Protein AF-A0A2M6ZC74-F1 (afdb_monomer_lite)

Radius of gyration: 22.65 Å; chains: 1; bounding box: 53×50×69 Å

Foldseek 3Di:
DDPLVVDPDRPVPDDQPCNLDDFFADPPVVNLLSLLLPDDCDDPLVVQLLCQLCQCLVCVVPPDGDDDDQDDDPSPCSVSSVNLSQQLLQQDADPVRHTSVNNHPDDPSNVVSSVSSQVVQVVDVHTFGFDHDPDDDDDDPVLQVQLRVCVSVVHHSGPVLRVVLVVCVVVVNNVQLCVQLVVVVDDSVVQSVVCPPRPSSVVSVQVSDVVRDDPVD

Secondary structure (DSSP, 8-state):
--GGGGSSS-TTT---TTTT---SS---HHHHHHHHHT-B--HHHHHHHHHHHHHHHHTTTSSS---------TTS-HHHHHHHHHHHHTTPBPTTS-BHHHHSB--HHHHHHHHHHHHHHHHTT------------SS-HHHHHHHHHHHHTT--SSHHHHHHHHHHHHTT-HHHHHHHHHTTT--HHHHHTTTTT-HHHHHHHHHT-TTS--TT-

Sequence (217 aa):
MKTKEIFLRDPLSWKIVNEGVSSNNTEDLATLRYELESFVCEGEYLNGMRRILQGYRDNFNSSEQKAAWISGFYGSGKSHLAKVLRYLWINFTFPDGTTARSLAHLPVEITDLLTEISTLGKRHEGLHMAGGTLKAGTGSVRLRIMSLFFKSVGLPEGYPYAKFLIHLKRDGKFNAFKKAIEAQGKDFAKELGRLYGSGAVAKAYVQCHDHLKDPSQ

pLDDT: mean 91.62, std 7.89, range [47.34, 98.5]

Structure (mmCIF, N/CA/C/O backbone):
data_AF-A0A2M6ZC74-F1
#
_entry.id   AF-A0A2M6ZC74-F1
#
loop_
_atom_site.group_PDB
_atom_site.id
_atom_site.type_symbol
_atom_site.label_atom_id
_atom_site.label_alt_id
_atom_site.label_comp_id
_atom_site.label_asym_id
_atom_site.label_entity_id
_atom_site.label_seq_id
_atom_site.pdbx_PDB_ins_code
_atom_site.Cartn_x
_atom_site.Cartn_y
_atom_site.Cartn_z
_atom_site.occupancy
_atom_site.B_iso_or_equiv
_atom_site.auth_seq_id
_atom_site.auth_comp_id
_atom_site.auth_asym_id
_atom_site.auth_atom_id
_atom_site.pdbx_PDB_model_num
ATOM 1 N N . MET A 1 1 ? 18.505 25.347 -31.917 1.00 76.50 1 MET A N 1
ATOM 2 C CA . MET A 1 1 ? 18.077 24.332 -30.940 1.00 76.50 1 ME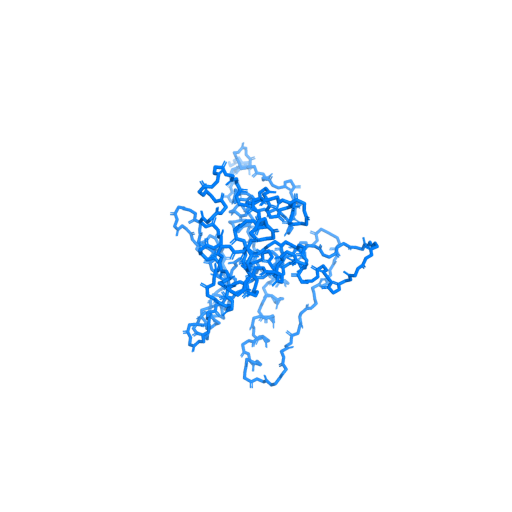T A CA 1
ATOM 3 C C . MET A 1 1 ? 18.477 24.813 -29.556 1.00 76.50 1 MET A C 1
ATOM 5 O O . MET A 1 1 ? 19.662 25.013 -29.315 1.00 76.50 1 MET A O 1
ATOM 9 N N . LYS A 1 2 ? 17.510 25.130 -28.694 1.00 86.38 2 LYS A N 1
ATOM 10 C CA . LYS A 1 2 ? 17.775 25.529 -27.301 1.00 86.38 2 LYS A CA 1
ATOM 11 C C . LYS A 1 2 ? 18.016 24.268 -26.471 1.00 86.38 2 LYS A C 1
ATOM 13 O O . LYS A 1 2 ? 17.318 23.284 -26.665 1.00 86.38 2 LYS A O 1
ATOM 18 N N . THR A 1 3 ? 18.927 24.295 -25.496 1.00 88.19 3 THR A N 1
ATOM 19 C CA . THR A 1 3 ? 19.247 23.124 -24.646 1.00 88.19 3 THR A CA 1
ATOM 20 C C . THR A 1 3 ? 18.009 22.495 -23.998 1.00 88.19 3 THR A C 1
ATOM 22 O O . THR A 1 3 ? 17.933 21.280 -23.863 1.00 88.19 3 THR A O 1
ATOM 25 N N . LYS A 1 4 ? 16.998 23.306 -23.657 1.00 89.56 4 LYS A N 1
ATOM 26 C CA . LYS A 1 4 ? 15.739 22.818 -23.080 1.00 89.56 4 LYS A CA 1
ATOM 27 C C . LYS A 1 4 ? 14.939 21.884 -24.001 1.00 89.56 4 LYS A C 1
ATOM 29 O O . LYS A 1 4 ? 14.160 21.089 -23.502 1.00 89.56 4 LYS A O 1
ATOM 34 N N . GLU A 1 5 ? 15.148 21.969 -25.316 1.00 90.19 5 GLU A N 1
ATOM 35 C CA . GLU A 1 5 ? 14.473 21.151 -26.337 1.00 90.19 5 GLU A CA 1
ATOM 36 C C . GLU A 1 5 ? 15.060 19.729 -26.428 1.00 90.19 5 GLU A C 1
ATOM 38 O O . GLU A 1 5 ? 14.484 18.880 -27.095 1.00 90.19 5 GLU A O 1
ATOM 43 N N . ILE A 1 6 ? 16.190 19.457 -25.757 1.00 90.50 6 ILE A N 1
ATOM 44 C CA . ILE A 1 6 ? 16.799 18.116 -25.668 1.00 90.50 6 ILE A CA 1
ATOM 45 C C . ILE A 1 6 ? 16.069 17.241 -24.640 1.00 90.50 6 ILE A C 1
ATOM 47 O O . ILE A 1 6 ? 16.059 16.017 -24.750 1.00 90.50 6 ILE A O 1
ATOM 51 N N . PHE A 1 7 ? 15.488 17.854 -23.608 1.00 87.12 7 PHE A N 1
ATOM 52 C CA . PHE A 1 7 ? 14.875 17.122 -22.507 1.00 87.12 7 PHE A CA 1
ATOM 53 C C . PHE A 1 7 ? 13.472 16.645 -22.876 1.00 87.12 7 PHE A C 1
ATOM 55 O O . PHE A 1 7 ? 12.694 17.374 -23.486 1.00 87.12 7 PHE A O 1
ATOM 62 N N . LEU A 1 8 ? 13.116 15.445 -22.410 1.00 85.62 8 LEU A N 1
ATOM 63 C CA . LEU A 1 8 ? 11.773 14.885 -22.582 1.00 85.62 8 LEU A CA 1
ATOM 64 C C . LEU A 1 8 ? 10.676 15.771 -21.960 1.00 85.62 8 LEU A C 1
ATOM 66 O O . LEU A 1 8 ? 9.543 15.786 -22.430 1.00 85.62 8 LEU A O 1
ATOM 70 N N . ARG A 1 9 ? 11.006 16.500 -20.888 1.00 85.38 9 ARG A N 1
ATOM 71 C CA . ARG A 1 9 ? 10.119 17.452 -20.204 1.00 85.38 9 ARG A CA 1
ATOM 72 C C . ARG A 1 9 ? 10.832 18.793 -20.080 1.00 85.38 9 ARG A C 1
ATOM 74 O O . ARG A 1 9 ? 12.029 18.807 -19.802 1.00 85.38 9 ARG A O 1
ATOM 81 N N . ASP A 1 10 ? 10.108 19.905 -20.254 1.00 88.31 10 ASP A N 1
ATOM 82 C CA . ASP A 1 10 ? 10.710 21.243 -20.162 1.00 88.31 10 ASP A CA 1
ATOM 83 C C . ASP A 1 10 ? 11.209 21.486 -18.720 1.00 88.31 10 ASP A C 1
ATOM 85 O O . ASP A 1 10 ? 10.380 21.605 -17.804 1.00 88.31 10 ASP A O 1
ATOM 89 N N . PRO A 1 11 ? 12.536 21.592 -18.501 1.00 86.50 11 PRO A N 1
ATOM 90 C CA . PRO A 1 11 ? 13.130 21.708 -17.170 1.00 86.50 11 PRO A CA 1
ATOM 91 C C . PRO A 1 11 ? 12.772 23.017 -16.452 1.00 86.50 11 PRO A C 1
ATOM 93 O O . PRO A 1 11 ? 12.975 23.120 -15.248 1.00 86.50 11 PRO A O 1
ATOM 96 N N . LEU A 1 12 ? 12.238 24.020 -17.159 1.00 88.19 12 LEU A N 1
ATOM 97 C CA . LEU A 1 12 ? 11.785 25.278 -16.555 1.00 88.19 12 LEU A CA 1
ATOM 98 C C . LEU A 1 12 ? 10.388 25.163 -15.933 1.00 88.19 12 LEU A C 1
ATOM 100 O O . LEU A 1 12 ? 10.015 25.977 -15.091 1.00 88.19 12 LEU A O 1
ATOM 104 N N . SER A 1 13 ? 9.611 24.165 -16.358 1.00 86.19 13 SER A N 1
ATOM 105 C CA . SER A 1 13 ? 8.240 23.929 -15.891 1.00 86.19 13 SER A CA 1
ATOM 106 C C . SER A 1 13 ? 8.123 22.687 -15.005 1.00 86.19 13 SER A C 1
ATOM 108 O O . SER A 1 13 ? 7.298 22.652 -14.092 1.00 86.19 13 SER A O 1
ATOM 110 N N . TRP A 1 14 ? 8.962 21.677 -15.251 1.00 84.12 14 TRP A N 1
ATOM 111 C CA . TRP A 1 14 ? 8.910 20.395 -14.567 1.00 84.12 14 TRP A CA 1
ATOM 112 C C . TRP A 1 14 ? 9.636 20.452 -13.219 1.00 84.12 14 TRP A C 1
ATOM 114 O O . TRP A 1 14 ? 10.854 20.617 -13.167 1.00 84.12 14 TRP A O 1
ATOM 124 N N . LYS A 1 15 ? 8.896 20.292 -12.116 1.00 83.69 15 LYS A N 1
ATOM 125 C CA . LYS A 1 15 ? 9.453 20.288 -10.754 1.00 83.69 15 LYS A CA 1
ATOM 126 C C . LYS A 1 15 ? 9.579 18.873 -10.201 1.00 83.69 15 LYS A C 1
ATOM 128 O O . LYS A 1 15 ? 8.668 18.061 -10.343 1.00 83.69 15 LYS A O 1
ATOM 133 N N . ILE A 1 16 ? 10.682 18.616 -9.500 1.00 84.44 16 ILE A N 1
ATOM 134 C CA . ILE A 1 16 ? 10.894 17.380 -8.741 1.00 84.44 16 ILE A CA 1
ATOM 135 C C . ILE A 1 16 ? 10.155 17.507 -7.409 1.00 84.44 16 ILE A C 1
ATOM 137 O O . ILE A 1 16 ? 10.639 18.158 -6.488 1.00 84.44 16 ILE A O 1
ATOM 141 N N . VAL A 1 17 ? 8.973 16.900 -7.314 1.00 85.69 17 VAL A N 1
ATOM 142 C CA . VAL A 1 17 ? 8.058 17.083 -6.170 1.00 85.69 17 VAL A CA 1
ATOM 143 C C . VAL A 1 17 ? 8.641 16.551 -4.855 1.00 85.69 17 VAL A C 1
ATOM 145 O O . VAL A 1 17 ? 8.383 17.111 -3.797 1.00 85.69 17 VAL A O 1
ATOM 148 N N . ASN A 1 18 ? 9.447 15.492 -4.914 1.00 82.50 18 ASN A N 1
ATOM 149 C CA . ASN A 1 18 ? 9.997 14.812 -3.739 1.00 82.50 18 ASN A CA 1
ATOM 150 C C . ASN A 1 18 ? 11.466 15.158 -3.443 1.00 82.50 18 ASN A C 1
ATOM 152 O O . ASN A 1 18 ? 12.103 14.448 -2.668 1.00 82.50 18 ASN A O 1
ATOM 156 N N . GLU A 1 19 ? 12.030 16.172 -4.111 1.00 82.38 19 GLU A N 1
ATOM 157 C CA . GLU A 1 19 ? 13.448 16.563 -3.997 1.00 82.38 19 GLU A CA 1
ATOM 158 C C . GLU A 1 19 ? 14.440 15.393 -4.201 1.00 82.38 19 GLU A C 1
ATOM 160 O O . GLU A 1 19 ? 15.565 15.405 -3.708 1.00 82.38 19 GLU A O 1
ATOM 165 N N . GLY A 1 20 ? 14.023 14.347 -4.925 1.00 79.00 20 GLY A N 1
ATOM 166 C CA . GLY A 1 20 ? 14.822 13.143 -5.162 1.00 79.00 20 GLY A CA 1
ATOM 167 C C . GLY A 1 20 ? 14.791 12.107 -4.030 1.00 79.00 20 GLY A C 1
ATOM 168 O O . GLY A 1 20 ? 15.494 11.099 -4.114 1.00 79.00 20 GLY A O 1
ATOM 169 N N . VAL A 1 21 ? 13.973 12.296 -2.988 1.00 82.50 21 VAL A N 1
ATOM 170 C CA . VAL A 1 21 ? 13.876 11.378 -1.844 1.00 82.50 21 VAL A CA 1
ATOM 171 C C . VAL A 1 21 ? 12.508 10.702 -1.795 1.00 82.50 21 VAL A C 1
ATOM 173 O O . VAL A 1 21 ? 11.479 11.328 -1.561 1.00 82.50 21 VAL A O 1
ATOM 176 N N . SER A 1 22 ? 12.496 9.375 -1.932 1.00 83.62 22 SER A N 1
ATOM 177 C CA . SER A 1 22 ? 11.263 8.596 -1.803 1.00 83.62 22 SER A CA 1
ATOM 178 C C . SER A 1 22 ? 11.003 8.166 -0.356 1.00 83.62 22 SER A C 1
ATOM 180 O O . SER A 1 22 ? 11.801 7.447 0.254 1.00 83.62 22 SER A O 1
ATOM 182 N N . SER A 1 23 ? 9.848 8.560 0.187 1.00 84.56 23 SER A N 1
ATOM 183 C CA . SER A 1 23 ? 9.355 8.110 1.494 1.00 84.56 23 SER A CA 1
ATOM 184 C C . SER A 1 23 ? 8.301 7.017 1.338 1.00 84.56 23 SER A C 1
ATOM 186 O O . SER A 1 23 ? 7.323 7.176 0.608 1.00 84.56 23 SER A O 1
ATOM 188 N N . ASN A 1 24 ? 8.470 5.919 2.077 1.00 82.56 24 ASN A N 1
ATOM 189 C CA . ASN A 1 24 ? 7.501 4.817 2.146 1.00 82.56 24 ASN A CA 1
ATOM 190 C C . ASN A 1 24 ? 6.435 5.012 3.244 1.00 82.56 24 ASN A C 1
ATOM 192 O O . ASN A 1 24 ? 5.549 4.168 3.380 1.00 82.56 24 ASN A O 1
ATOM 196 N N . ASN A 1 25 ? 6.526 6.102 4.018 1.00 79.81 25 ASN A N 1
ATOM 197 C CA . ASN A 1 25 ? 5.665 6.369 5.178 1.00 79.81 25 ASN A CA 1
ATOM 198 C C . ASN A 1 25 ? 4.595 7.438 4.910 1.00 79.81 25 ASN A C 1
ATOM 200 O O . ASN A 1 25 ? 3.697 7.605 5.730 1.00 79.81 25 ASN A O 1
ATOM 204 N N . THR A 1 26 ? 4.703 8.174 3.802 1.00 73.06 26 THR A N 1
ATOM 205 C CA . THR A 1 26 ? 3.748 9.216 3.419 1.00 73.06 26 THR A CA 1
ATOM 206 C C . THR A 1 26 ? 2.761 8.694 2.380 1.00 73.06 26 THR A C 1
ATOM 208 O O . THR A 1 26 ? 3.112 7.904 1.501 1.00 73.06 26 THR A O 1
ATOM 211 N N . GLU A 1 27 ? 1.520 9.159 2.489 1.00 76.06 27 GLU A N 1
ATOM 212 C CA . GLU A 1 27 ? 0.411 8.846 1.576 1.00 76.06 27 GLU A CA 1
ATOM 213 C C . GLU A 1 27 ? 0.072 10.043 0.676 1.00 76.06 27 GLU A C 1
ATOM 215 O O . GLU A 1 27 ? -1.037 10.149 0.163 1.00 76.06 27 GLU A O 1
ATOM 220 N N . ASP A 1 28 ? 1.026 10.959 0.476 1.00 91.31 28 ASP A N 1
ATOM 221 C CA . ASP A 1 28 ? 0.841 12.075 -0.448 1.00 91.31 28 ASP A CA 1
ATOM 222 C C . ASP A 1 28 ? 0.680 11.556 -1.885 1.00 91.31 28 ASP A C 1
ATOM 224 O O . ASP A 1 28 ? 1.627 11.070 -2.514 1.00 91.31 28 ASP A O 1
ATOM 228 N N . LEU A 1 29 ? -0.550 11.662 -2.387 1.00 93.31 29 LEU A N 1
ATOM 229 C CA . LEU A 1 29 ? -0.943 11.184 -3.705 1.00 93.31 29 LEU A CA 1
ATOM 230 C C . LEU A 1 29 ? -0.295 11.996 -4.830 1.00 93.31 29 LEU A C 1
ATOM 232 O O . LEU A 1 29 ? -0.037 11.433 -5.892 1.00 93.31 29 LEU A O 1
ATOM 236 N N . ALA A 1 30 ? 0.003 13.282 -4.613 1.00 92.56 30 ALA A N 1
ATOM 237 C CA . ALA A 1 30 ? 0.676 14.100 -5.619 1.00 92.56 30 ALA A CA 1
ATOM 238 C C . ALA A 1 30 ? 2.115 13.608 -5.831 1.00 92.56 30 ALA A C 1
ATOM 240 O O . ALA A 1 30 ? 2.522 13.343 -6.964 1.00 92.56 30 ALA A O 1
ATOM 241 N N . THR A 1 31 ? 2.847 13.379 -4.735 1.00 93.25 31 THR A N 1
ATOM 242 C CA . THR A 1 31 ? 4.173 12.752 -4.781 1.00 93.25 31 THR A CA 1
ATOM 243 C C . THR A 1 31 ? 4.123 11.351 -5.388 1.00 93.25 31 THR A C 1
ATOM 245 O O . THR A 1 31 ? 4.962 11.026 -6.223 1.00 93.25 31 THR A O 1
ATOM 248 N N . LEU A 1 32 ? 3.150 10.514 -5.009 1.00 94.44 32 LEU A N 1
ATOM 249 C CA . LEU A 1 32 ? 3.028 9.165 -5.572 1.00 94.44 32 LEU A CA 1
ATOM 250 C C . LEU A 1 32 ? 2.802 9.190 -7.089 1.00 94.44 32 LEU A C 1
ATOM 252 O O . LEU A 1 32 ? 3.420 8.413 -7.814 1.00 94.44 32 LEU A O 1
ATOM 256 N N . ARG A 1 33 ? 1.922 10.073 -7.574 1.00 95.00 33 ARG A N 1
ATOM 257 C CA . ARG A 1 33 ? 1.685 10.244 -9.010 1.00 95.00 33 ARG A CA 1
ATOM 258 C C . ARG A 1 33 ? 2.969 10.642 -9.728 1.00 95.00 33 ARG A C 1
ATOM 260 O O . ARG A 1 33 ? 3.334 9.992 -10.700 1.00 95.00 33 ARG A O 1
ATOM 267 N N . TYR A 1 34 ? 3.672 11.645 -9.205 1.00 93.69 34 TYR A N 1
ATOM 268 C CA . TYR A 1 34 ? 4.963 12.077 -9.736 1.00 93.69 34 TYR A CA 1
ATOM 269 C C . TYR A 1 34 ? 5.973 10.918 -9.803 1.00 93.69 34 TYR A C 1
ATOM 271 O O . TYR A 1 34 ? 6.622 10.715 -10.829 1.00 93.69 34 TYR A O 1
ATOM 279 N N . GLU A 1 35 ? 6.098 10.136 -8.729 1.00 94.38 35 GLU A N 1
ATOM 280 C CA . GLU A 1 35 ? 7.011 8.989 -8.657 1.00 94.38 35 GLU A CA 1
ATOM 281 C C . GLU A 1 35 ? 6.667 7.905 -9.687 1.00 94.38 35 GLU A C 1
ATOM 283 O O . GLU A 1 35 ? 7.571 7.370 -10.319 1.00 94.38 35 GLU A O 1
ATOM 288 N N . LEU A 1 36 ? 5.380 7.616 -9.910 1.00 95.81 36 LEU A N 1
ATOM 289 C CA . LEU A 1 36 ? 4.939 6.650 -10.923 1.00 95.81 36 LEU A CA 1
ATOM 290 C C . LEU A 1 36 ? 5.175 7.156 -12.353 1.00 95.81 36 LEU A C 1
ATOM 292 O O . LEU A 1 36 ? 5.694 6.412 -13.178 1.00 95.81 36 LEU A O 1
ATOM 296 N N . GLU A 1 37 ? 4.843 8.417 -12.643 1.00 94.06 37 GLU A N 1
ATOM 297 C CA . GLU A 1 37 ? 5.033 9.025 -13.970 1.00 94.06 37 GLU A CA 1
ATOM 298 C C . GLU A 1 37 ? 6.505 9.178 -14.363 1.00 94.06 37 GLU A C 1
ATOM 300 O O . GLU A 1 37 ? 6.832 9.171 -15.551 1.00 94.06 37 GLU A O 1
ATOM 305 N N . SER A 1 38 ? 7.380 9.384 -13.375 1.00 91.75 38 SER A N 1
ATOM 306 C CA . SER A 1 38 ? 8.829 9.526 -13.566 1.00 91.75 38 SER A CA 1
ATOM 307 C C . SER A 1 38 ? 9.595 8.210 -13.411 1.00 91.75 38 SER A C 1
ATOM 309 O O . SER A 1 38 ? 10.819 8.195 -13.556 1.00 91.75 38 SER A O 1
ATOM 311 N N . PHE A 1 39 ? 8.909 7.100 -13.121 1.00 94.38 39 PHE A N 1
ATOM 312 C CA . PHE A 1 39 ? 9.551 5.806 -12.945 1.00 94.38 39 PHE A CA 1
ATOM 313 C C . PHE A 1 39 ? 10.056 5.254 -14.281 1.00 94.38 39 PHE A C 1
ATOM 315 O O . PHE A 1 39 ? 9.276 4.995 -15.195 1.00 94.38 39 PHE A O 1
ATOM 322 N N . VAL A 1 40 ? 11.367 5.022 -14.363 1.00 93.06 40 VAL A N 1
ATOM 323 C CA . VAL A 1 40 ? 12.025 4.395 -15.515 1.00 93.06 40 VAL A CA 1
ATOM 324 C C . VAL A 1 40 ? 12.361 2.951 -15.157 1.00 93.06 40 VAL A C 1
ATOM 326 O O . VAL A 1 40 ? 13.229 2.692 -14.321 1.00 93.06 40 VAL A O 1
ATOM 329 N N . CYS A 1 41 ? 11.656 1.996 -15.763 1.00 95.75 41 CYS A N 1
ATOM 330 C CA . CYS A 1 41 ? 11.850 0.569 -15.512 1.00 95.75 41 CYS A CA 1
ATOM 331 C C . CYS A 1 41 ? 12.821 -0.043 -16.533 1.00 95.75 41 CYS A C 1
ATOM 333 O O . CYS A 1 41 ? 12.422 -0.785 -17.425 1.00 95.75 41 CYS A O 1
ATOM 335 N N . GLU A 1 42 ? 14.106 0.275 -16.394 1.00 95.31 42 GLU A N 1
ATOM 336 C CA . GLU A 1 42 ? 15.177 -0.215 -17.272 1.00 95.31 42 GLU A CA 1
ATOM 337 C C . GLU A 1 42 ? 16.344 -0.794 -16.456 1.00 95.31 42 GLU A C 1
ATOM 339 O O . GLU A 1 42 ? 16.405 -0.643 -15.231 1.00 95.31 42 GLU A O 1
ATOM 344 N N . GLY A 1 43 ? 17.263 -1.496 -17.127 1.00 95.94 43 GLY A N 1
ATOM 345 C CA . GLY A 1 43 ? 18.467 -2.063 -16.511 1.00 95.94 43 GLY A CA 1
ATOM 346 C C . GLY A 1 43 ? 18.170 -2.890 -15.254 1.00 95.94 43 GLY A C 1
ATOM 347 O O . GLY A 1 43 ? 17.362 -3.820 -15.273 1.00 95.94 43 GLY A O 1
ATOM 348 N N . GLU A 1 44 ? 18.798 -2.526 -14.134 1.00 95.06 44 GLU A N 1
ATOM 349 C CA . GLU A 1 44 ? 18.658 -3.256 -12.868 1.00 95.06 44 GLU A CA 1
ATOM 350 C C . GLU A 1 44 ? 17.271 -3.135 -12.222 1.00 95.06 44 GLU A C 1
ATOM 352 O O . GLU A 1 44 ? 16.854 -4.043 -11.501 1.00 95.06 44 GLU A O 1
ATOM 357 N N . TYR A 1 45 ? 16.507 -2.071 -12.503 1.00 95.69 45 TYR A N 1
ATOM 358 C CA . TYR A 1 45 ? 15.115 -1.991 -12.042 1.00 95.69 45 TYR A CA 1
ATOM 359 C C . TYR A 1 45 ? 14.240 -3.004 -12.765 1.00 95.69 45 TYR A C 1
ATOM 361 O O . TYR A 1 45 ? 13.460 -3.701 -12.114 1.00 95.69 45 TYR A O 1
ATOM 369 N N . LEU A 1 46 ? 14.406 -3.125 -14.084 1.00 97.44 46 LEU A N 1
ATOM 370 C CA . LEU A 1 46 ? 13.718 -4.132 -14.884 1.00 97.44 46 LEU A CA 1
ATOM 371 C C . LEU A 1 46 ? 14.096 -5.544 -14.421 1.00 97.44 46 LEU A C 1
ATOM 373 O O . LEU A 1 46 ? 13.219 -6.339 -14.085 1.00 97.44 46 LEU A O 1
ATOM 377 N N . ASN A 1 47 ? 15.396 -5.839 -14.324 1.00 97.00 47 ASN A N 1
ATOM 378 C CA . ASN A 1 47 ? 15.892 -7.144 -13.880 1.00 97.00 47 ASN A CA 1
ATOM 379 C C . ASN A 1 47 ? 15.380 -7.518 -12.484 1.00 97.00 47 ASN A C 1
ATOM 381 O O . ASN A 1 47 ? 14.894 -8.634 -12.276 1.00 97.00 47 ASN A O 1
ATOM 385 N N . GLY A 1 48 ? 15.452 -6.581 -11.536 1.00 96.69 48 GLY A N 1
ATOM 386 C CA . GLY A 1 48 ? 14.971 -6.774 -10.174 1.00 96.69 48 GLY A CA 1
ATOM 387 C C . GLY A 1 48 ? 13.462 -6.998 -10.114 1.00 96.69 48 GLY A C 1
ATOM 388 O O . GLY A 1 48 ? 13.013 -7.974 -9.515 1.00 96.69 48 GLY A O 1
ATOM 389 N N . MET A 1 49 ? 12.674 -6.136 -10.764 1.00 97.38 49 MET A N 1
ATOM 390 C CA . MET A 1 49 ? 11.212 -6.238 -10.759 1.00 97.38 49 MET A CA 1
ATOM 391 C C . MET A 1 49 ? 10.737 -7.544 -11.396 1.00 97.38 49 MET A C 1
ATOM 393 O O . MET A 1 49 ? 9.925 -8.255 -10.805 1.00 97.38 49 MET A O 1
ATOM 397 N N . ARG A 1 50 ? 11.313 -7.906 -12.544 1.00 98.12 50 ARG A N 1
ATOM 398 C CA . ARG A 1 50 ? 11.062 -9.174 -13.228 1.00 98.12 50 ARG A CA 1
ATOM 399 C C . ARG A 1 50 ? 11.320 -10.368 -12.315 1.00 98.12 50 ARG A C 1
ATOM 401 O O . ARG A 1 50 ? 10.431 -11.194 -12.135 1.00 98.12 50 ARG A O 1
ATOM 408 N N . ARG A 1 51 ? 12.496 -10.429 -11.677 1.00 97.56 51 ARG A N 1
ATOM 409 C CA . ARG A 1 51 ? 12.867 -11.525 -10.766 1.00 97.56 51 ARG A CA 1
ATOM 410 C C . ARG A 1 51 ? 11.906 -11.651 -9.584 1.00 97.56 51 ARG A C 1
ATOM 412 O O . ARG A 1 51 ? 11.586 -12.768 -9.184 1.00 97.56 51 ARG A O 1
ATOM 419 N N . ILE A 1 52 ? 11.460 -10.527 -9.021 1.00 97.69 52 ILE A N 1
ATOM 420 C CA . ILE A 1 52 ? 10.514 -10.512 -7.896 1.00 97.69 52 ILE A CA 1
ATOM 421 C C . ILE A 1 52 ? 9.143 -11.035 -8.340 1.00 97.69 52 ILE A C 1
ATOM 423 O O . ILE A 1 52 ? 8.597 -11.934 -7.703 1.00 97.69 52 ILE A O 1
ATOM 427 N N . LEU A 1 53 ? 8.602 -10.501 -9.437 1.00 97.88 53 LEU A N 1
ATOM 428 C CA . LEU A 1 53 ? 7.269 -10.856 -9.929 1.00 97.88 53 LEU A CA 1
ATOM 429 C C . LEU A 1 53 ? 7.210 -12.301 -10.450 1.00 97.88 53 LEU A C 1
ATOM 431 O O . LEU A 1 53 ? 6.311 -13.045 -10.059 1.00 97.88 53 LEU A O 1
ATOM 435 N N . GLN A 1 54 ? 8.190 -12.727 -11.257 1.00 97.44 54 GLN A N 1
ATOM 436 C CA . GLN A 1 54 ? 8.321 -14.122 -11.706 1.00 97.44 54 GLN A CA 1
ATOM 437 C C . GLN A 1 54 ? 8.488 -15.059 -10.512 1.00 97.44 54 GLN A C 1
ATOM 439 O O . GLN A 1 54 ? 7.781 -16.055 -10.405 1.00 97.44 54 GLN A O 1
ATOM 444 N N . GLY A 1 55 ? 9.353 -14.697 -9.558 1.00 96.94 55 GLY A N 1
ATOM 445 C CA . GLY A 1 55 ? 9.567 -15.476 -8.342 1.00 96.94 55 GLY A CA 1
ATOM 446 C C . GLY A 1 55 ? 8.279 -15.716 -7.554 1.00 96.94 55 GLY A C 1
ATOM 447 O O . GLY A 1 55 ? 8.038 -16.847 -7.136 1.00 96.94 55 GLY A O 1
ATOM 448 N N . TYR A 1 56 ? 7.438 -14.694 -7.392 1.00 96.31 56 TYR A N 1
ATOM 449 C CA . TYR A 1 56 ? 6.132 -14.850 -6.751 1.00 96.31 56 TYR A CA 1
ATOM 450 C C . TYR A 1 56 ? 5.199 -15.756 -7.564 1.00 96.31 56 TYR A C 1
ATOM 452 O O . TYR A 1 56 ? 4.673 -16.736 -7.034 1.00 96.31 56 TYR A O 1
ATOM 460 N N . ARG A 1 57 ? 5.021 -15.450 -8.858 1.00 95.88 57 ARG A N 1
ATOM 461 C CA . ARG A 1 57 ? 4.115 -16.177 -9.756 1.00 95.88 57 ARG A CA 1
ATOM 462 C C . ARG A 1 57 ? 4.457 -17.664 -9.817 1.00 95.88 57 ARG A C 1
ATOM 464 O O . ARG A 1 57 ? 3.586 -18.503 -9.607 1.00 95.88 57 ARG A O 1
ATOM 471 N N . ASP A 1 58 ? 5.720 -17.985 -10.068 1.00 95.81 58 ASP A N 1
ATOM 472 C CA . ASP A 1 58 ? 6.171 -19.359 -10.297 1.00 95.81 58 ASP A CA 1
ATOM 473 C C . ASP A 1 58 ? 6.080 -20.213 -9.022 1.00 95.81 58 ASP A C 1
ATOM 475 O O . ASP A 1 58 ? 5.968 -21.433 -9.096 1.00 95.81 58 ASP A O 1
ATOM 479 N N . ASN A 1 59 ? 6.109 -19.584 -7.841 1.00 96.12 59 ASN A N 1
ATOM 480 C CA . ASN A 1 59 ? 6.007 -20.272 -6.552 1.00 96.12 59 ASN A CA 1
ATOM 481 C C . ASN A 1 59 ? 4.604 -20.162 -5.938 1.00 96.12 59 ASN A C 1
ATOM 483 O O . ASN A 1 59 ? 4.417 -20.610 -4.814 1.00 96.12 59 ASN A O 1
ATOM 487 N N . PHE A 1 60 ? 3.615 -19.588 -6.637 1.00 93.56 60 PHE A N 1
ATOM 488 C CA . PHE A 1 60 ? 2.290 -19.294 -6.074 1.00 93.56 60 PHE A CA 1
ATOM 489 C C . PHE A 1 60 ? 1.621 -20.508 -5.404 1.00 93.56 60 PHE A C 1
ATOM 491 O O . PHE A 1 60 ? 1.092 -20.379 -4.305 1.00 93.56 60 PHE A O 1
ATOM 498 N N . ASN A 1 61 ? 1.720 -21.690 -6.020 1.00 92.44 61 ASN A N 1
ATOM 499 C CA . ASN A 1 61 ? 1.150 -22.942 -5.499 1.00 92.44 61 ASN A CA 1
ATOM 500 C C . ASN A 1 61 ? 2.108 -23.744 -4.596 1.00 92.44 61 ASN A C 1
ATOM 502 O O . ASN A 1 61 ? 1.798 -24.871 -4.216 1.00 92.44 61 ASN A O 1
ATOM 506 N N . SER A 1 62 ? 3.292 -23.209 -4.299 1.00 94.06 62 SER A N 1
ATOM 507 C CA . SER A 1 62 ? 4.251 -23.843 -3.397 1.00 94.06 62 SER A CA 1
ATOM 508 C C . SER A 1 62 ? 3.834 -23.649 -1.937 1.00 94.06 62 SER A C 1
ATOM 510 O O . SER A 1 62 ? 3.166 -22.675 -1.590 1.00 94.06 62 SER A O 1
ATOM 512 N N . SER A 1 63 ? 4.287 -24.542 -1.054 1.00 93.44 63 SER A N 1
ATOM 513 C CA . SER A 1 63 ? 4.149 -24.379 0.399 1.00 93.44 63 SER A CA 1
ATOM 514 C C . SER A 1 63 ? 4.952 -23.194 0.946 1.00 93.44 63 SER A C 1
ATOM 516 O O . SER A 1 63 ? 4.688 -22.730 2.053 1.00 93.44 63 SER A O 1
ATOM 518 N N . GLU A 1 64 ? 5.935 -22.707 0.184 1.00 91.88 64 GLU A N 1
ATOM 519 C CA . GLU A 1 64 ? 6.808 -21.600 0.564 1.00 91.88 64 GLU A CA 1
ATOM 520 C C . GLU A 1 64 ? 6.833 -20.504 -0.504 1.00 91.88 64 GLU A C 1
ATOM 522 O O . GLU A 1 64 ? 6.944 -20.772 -1.703 1.00 91.88 64 GLU A O 1
ATOM 527 N N . GLN A 1 65 ? 6.796 -19.249 -0.050 1.00 92.81 65 GLN A N 1
ATOM 528 C CA . GLN A 1 65 ? 6.932 -18.066 -0.896 1.00 92.81 65 GLN A CA 1
ATOM 529 C C . GLN A 1 65 ? 8.310 -17.430 -0.757 1.00 92.81 65 GLN A C 1
ATOM 531 O O . GLN A 1 65 ? 8.848 -17.290 0.342 1.00 92.81 65 GLN A O 1
ATOM 536 N N . LYS A 1 66 ? 8.868 -16.990 -1.887 1.00 91.19 66 LYS A N 1
ATOM 537 C CA . LYS A 1 66 ? 10.191 -16.364 -1.916 1.00 91.19 66 LYS A CA 1
ATOM 538 C C . LYS A 1 66 ? 10.098 -14.908 -1.470 1.00 91.19 66 LYS A C 1
ATOM 540 O O . LYS A 1 66 ? 9.394 -14.104 -2.075 1.00 91.19 66 LYS A O 1
ATOM 545 N N . ALA A 1 67 ? 10.867 -14.555 -0.444 1.00 92.56 67 ALA A N 1
ATOM 546 C CA . ALA A 1 67 ? 11.121 -13.162 -0.101 1.00 92.56 67 ALA A CA 1
ATOM 547 C C . ALA A 1 67 ? 12.161 -12.546 -1.054 1.00 92.56 67 ALA A C 1
ATOM 549 O O . ALA A 1 67 ? 13.023 -13.241 -1.595 1.00 92.56 67 ALA A O 1
ATOM 550 N N . ALA A 1 68 ? 12.104 -11.225 -1.225 1.00 94.56 68 ALA A N 1
ATOM 551 C CA . ALA A 1 68 ? 13.062 -10.471 -2.025 1.00 94.56 68 ALA A CA 1
ATOM 552 C C . ALA A 1 68 ? 13.908 -9.543 -1.148 1.00 94.56 68 ALA A C 1
ATOM 554 O O . ALA A 1 68 ? 13.390 -8.866 -0.260 1.00 94.56 68 ALA A O 1
ATOM 555 N N . TRP A 1 69 ? 15.206 -9.472 -1.443 1.00 95.00 69 TRP A N 1
ATOM 556 C CA . TRP A 1 69 ? 16.134 -8.525 -0.831 1.00 95.00 69 TRP A CA 1
ATOM 557 C C . TRP A 1 69 ? 16.677 -7.575 -1.899 1.00 95.00 69 TRP A C 1
ATOM 559 O O . TRP A 1 69 ? 17.335 -8.013 -2.841 1.00 95.00 69 TRP A O 1
ATOM 569 N N . ILE A 1 70 ? 16.400 -6.276 -1.757 1.00 94.94 70 ILE A N 1
ATOM 570 C CA . ILE A 1 70 ? 16.845 -5.239 -2.698 1.00 94.94 70 ILE A CA 1
ATOM 571 C C . ILE A 1 70 ? 18.098 -4.569 -2.124 1.00 94.94 70 ILE A C 1
ATOM 573 O O . ILE A 1 70 ? 18.019 -3.801 -1.164 1.00 94.94 70 ILE A O 1
ATOM 577 N N . SER A 1 71 ? 19.258 -4.848 -2.716 1.00 93.88 71 SER A N 1
ATOM 578 C CA . SER A 1 71 ? 20.557 -4.271 -2.346 1.00 93.88 71 SER A CA 1
ATOM 579 C C . SER A 1 71 ? 21.060 -3.273 -3.398 1.00 93.88 71 SER A C 1
ATOM 581 O O . SER A 1 71 ? 20.559 -3.222 -4.516 1.00 93.88 71 SER A O 1
ATOM 583 N N . GLY A 1 72 ? 22.019 -2.419 -3.021 1.00 92.44 72 GLY A N 1
ATOM 584 C CA . GLY A 1 72 ? 22.558 -1.367 -3.893 1.00 92.44 72 GLY A CA 1
ATOM 585 C C . GLY A 1 72 ? 23.027 -0.122 -3.135 1.00 92.44 72 GLY A C 1
ATOM 586 O O . GLY A 1 72 ? 22.671 0.090 -1.970 1.00 92.44 72 GLY A O 1
ATOM 587 N N . PHE A 1 73 ? 23.799 0.736 -3.802 1.00 92.25 73 PHE A N 1
ATOM 588 C CA . PHE A 1 73 ? 24.406 1.938 -3.214 1.00 92.25 73 PHE A CA 1
ATOM 589 C C . PHE A 1 73 ? 23.380 2.973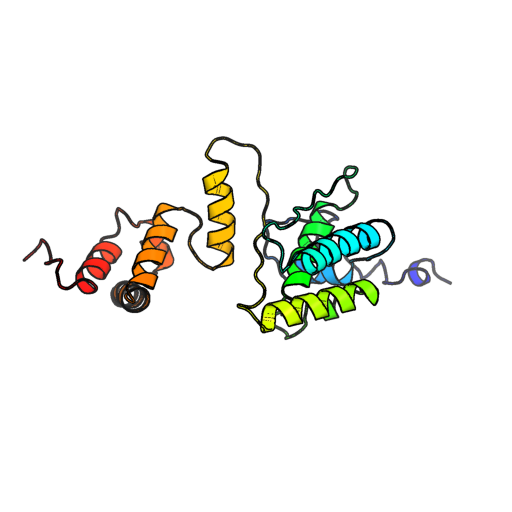 -2.730 1.00 92.25 73 PHE A C 1
ATOM 591 O O . PHE A 1 73 ? 22.200 2.928 -3.095 1.00 92.25 73 PHE A O 1
ATOM 598 N N . TYR A 1 74 ? 23.796 3.912 -1.880 1.00 88.62 74 TYR A N 1
ATOM 599 C CA . TYR A 1 74 ? 22.958 5.063 -1.529 1.00 88.62 74 TYR A CA 1
ATOM 600 C C . TYR A 1 74 ? 22.564 5.841 -2.798 1.00 88.62 74 TYR A C 1
ATOM 602 O O . TYR A 1 74 ? 23.338 5.906 -3.745 1.00 88.62 74 TYR A O 1
ATOM 610 N N . GLY A 1 75 ? 21.334 6.356 -2.859 1.00 87.81 75 GLY A N 1
ATOM 611 C CA . GLY A 1 75 ? 20.836 7.070 -4.044 1.00 87.81 75 GLY A CA 1
ATOM 612 C C . GLY A 1 75 ? 20.437 6.198 -5.246 1.00 87.81 75 GLY A C 1
ATOM 613 O O . GLY A 1 75 ? 19.775 6.698 -6.141 1.00 87.81 75 GLY A O 1
ATOM 614 N N . SER A 1 76 ? 20.705 4.884 -5.249 1.00 90.69 76 SER A N 1
ATOM 615 C CA . SER A 1 76 ? 20.277 3.972 -6.340 1.00 90.69 76 SER A CA 1
ATOM 616 C C . SER A 1 76 ? 18.760 3.713 -6.415 1.00 90.69 76 SER A C 1
ATOM 618 O O . SER A 1 76 ? 18.301 2.923 -7.232 1.00 90.69 76 SER A O 1
ATOM 620 N N . GLY A 1 77 ? 17.968 4.328 -5.529 1.00 92.06 77 GLY A N 1
ATOM 621 C CA . GLY A 1 77 ? 16.501 4.258 -5.508 1.00 92.06 77 GLY A CA 1
ATOM 622 C C . GLY A 1 77 ? 15.883 2.905 -5.119 1.00 92.06 77 GLY A C 1
ATOM 623 O O . GLY A 1 77 ? 14.736 2.631 -5.449 1.00 92.06 77 GLY A O 1
ATOM 624 N N . LYS A 1 78 ? 16.573 2.084 -4.317 1.00 93.62 78 LYS A N 1
ATOM 625 C CA . LYS A 1 78 ? 16.022 0.836 -3.730 1.00 93.62 78 LYS A CA 1
ATOM 626 C C . LYS A 1 78 ? 14.641 1.012 -3.080 1.00 93.62 78 LYS A C 1
ATOM 628 O O . LYS A 1 78 ? 13.709 0.265 -3.360 1.00 93.62 78 LYS A O 1
ATOM 633 N N . SER A 1 79 ? 14.508 2.019 -2.213 1.00 91.75 79 SER A N 1
ATOM 634 C CA . SER A 1 79 ? 13.250 2.323 -1.519 1.00 91.75 79 SER A CA 1
ATOM 635 C C . SER A 1 79 ? 12.172 2.837 -2.472 1.00 91.75 79 SER A C 1
ATOM 637 O O . SER A 1 79 ? 10.990 2.631 -2.208 1.00 91.75 79 SER A O 1
ATOM 639 N N . HIS A 1 80 ? 12.581 3.490 -3.564 1.00 93.44 80 HIS A N 1
ATOM 640 C CA . HIS A 1 80 ? 11.685 3.954 -4.616 1.00 93.44 80 HIS A CA 1
ATOM 641 C C . HIS A 1 80 ? 11.143 2.768 -5.423 1.00 93.44 80 HIS A C 1
ATOM 643 O O . HIS A 1 80 ? 9.931 2.645 -5.554 1.00 93.44 80 HIS A O 1
ATOM 649 N N . LEU A 1 81 ? 12.007 1.829 -5.837 1.00 95.31 81 LEU A N 1
ATOM 650 C CA . LEU A 1 81 ? 11.600 0.579 -6.488 1.00 95.31 81 LEU A CA 1
ATOM 651 C C . LEU A 1 81 ? 10.584 -0.196 -5.637 1.00 95.31 81 LEU A C 1
ATOM 653 O O . LEU A 1 81 ? 9.536 -0.591 -6.142 1.00 95.31 81 LEU A O 1
ATOM 657 N N . ALA A 1 82 ? 10.858 -0.368 -4.338 1.00 94.56 82 ALA A N 1
ATOM 658 C CA . ALA A 1 82 ? 9.937 -1.042 -3.421 1.00 94.56 82 ALA A CA 1
ATOM 659 C C . ALA A 1 82 ? 8.579 -0.322 -3.318 1.00 94.56 82 ALA A C 1
ATOM 661 O O . ALA A 1 82 ? 7.531 -0.969 -3.350 1.00 94.56 82 ALA A O 1
ATOM 662 N N . LYS A 1 83 ? 8.588 1.016 -3.233 1.00 94.06 83 LYS A N 1
ATOM 663 C CA . LYS A 1 83 ? 7.369 1.830 -3.165 1.00 94.06 83 LYS A CA 1
ATOM 664 C C . LYS A 1 83 ? 6.554 1.739 -4.452 1.00 94.06 83 LYS A C 1
ATOM 666 O O . LYS A 1 83 ? 5.358 1.478 -4.384 1.00 94.06 83 LYS A O 1
ATOM 671 N N . VAL A 1 84 ? 7.183 1.928 -5.610 1.00 95.62 84 VAL A N 1
ATOM 672 C CA . VAL A 1 84 ? 6.518 1.846 -6.917 1.00 95.62 84 VAL A CA 1
ATOM 673 C C . VAL A 1 84 ? 5.918 0.458 -7.114 1.00 95.62 84 VAL A C 1
ATOM 675 O O . VAL A 1 84 ? 4.720 0.347 -7.371 1.00 95.62 84 VAL A O 1
ATOM 678 N N . LEU A 1 85 ? 6.699 -0.603 -6.882 1.00 96.69 85 LEU A N 1
ATOM 679 C CA . LEU A 1 85 ? 6.223 -1.982 -6.998 1.00 96.69 85 LEU A CA 1
ATOM 680 C C . LEU A 1 85 ? 4.992 -2.244 -6.119 1.00 96.69 85 LEU A C 1
ATOM 682 O O . LEU A 1 85 ? 4.047 -2.882 -6.573 1.00 96.69 85 LEU A O 1
ATOM 686 N N . ARG A 1 86 ? 4.957 -1.698 -4.896 1.00 94.31 86 ARG A N 1
ATOM 687 C CA . ARG A 1 86 ? 3.813 -1.807 -3.978 1.00 94.31 86 ARG A CA 1
ATOM 688 C C . ARG A 1 86 ? 2.509 -1.268 -4.581 1.00 94.31 86 ARG A C 1
ATOM 690 O O . ARG A 1 86 ? 1.459 -1.877 -4.395 1.00 94.31 86 ARG A O 1
ATOM 697 N N . TYR A 1 87 ? 2.563 -0.143 -5.292 1.00 96.44 87 TYR A N 1
ATOM 698 C CA . TYR A 1 87 ? 1.377 0.463 -5.911 1.00 96.44 87 TYR A CA 1
ATOM 699 C C . TYR A 1 87 ? 1.034 -0.151 -7.273 1.00 96.44 87 TYR A C 1
ATOM 701 O O . TYR A 1 87 ? -0.146 -0.265 -7.611 1.00 96.44 87 TYR A O 1
ATOM 709 N N . LEU A 1 88 ? 2.037 -0.615 -8.024 1.00 97.88 88 LEU A N 1
ATOM 710 C CA . LEU A 1 88 ? 1.827 -1.402 -9.242 1.00 97.88 88 LEU A CA 1
ATOM 711 C C . LEU A 1 88 ? 1.168 -2.754 -8.938 1.00 97.88 88 LEU A C 1
ATOM 713 O O . LEU A 1 88 ? 0.288 -3.185 -9.687 1.00 97.88 88 LEU A O 1
ATOM 717 N N . TRP A 1 89 ? 1.542 -3.389 -7.822 1.00 97.62 89 TRP A N 1
ATOM 718 C CA . TRP A 1 89 ? 1.011 -4.673 -7.361 1.00 97.62 89 TRP A CA 1
ATOM 719 C C . TRP A 1 89 ? -0.517 -4.672 -7.306 1.00 97.62 89 TRP A C 1
ATOM 721 O O . TRP A 1 89 ? -1.153 -5.437 -8.025 1.00 97.62 89 TRP A O 1
ATOM 731 N N . ILE A 1 90 ? -1.112 -3.742 -6.555 1.00 96.81 90 ILE A N 1
ATOM 732 C CA . ILE A 1 90 ? -2.575 -3.612 -6.440 1.00 96.81 90 ILE A CA 1
ATOM 733 C C . ILE A 1 90 ? -3.228 -2.824 -7.586 1.00 96.81 90 ILE A C 1
ATOM 735 O O . ILE A 1 90 ? -4.436 -2.619 -7.562 1.00 96.81 90 ILE A O 1
ATOM 739 N N . ASN A 1 91 ? -2.447 -2.348 -8.561 1.00 97.69 91 ASN A N 1
ATOM 740 C CA . ASN A 1 91 ? -2.876 -1.368 -9.561 1.00 97.69 91 ASN A CA 1
ATOM 741 C C . ASN A 1 91 ? -3.667 -0.197 -8.949 1.00 97.69 91 ASN A C 1
ATOM 743 O O . ASN A 1 91 ? -4.828 0.036 -9.290 1.00 97.69 91 ASN A O 1
ATOM 747 N N . PHE A 1 92 ? -3.045 0.500 -7.996 1.00 96.81 92 PHE A N 1
ATOM 748 C CA . PHE A 1 92 ? -3.710 1.530 -7.199 1.00 96.81 92 PHE A CA 1
ATOM 749 C C . PHE A 1 92 ? -4.483 2.527 -8.073 1.00 96.81 92 PHE A C 1
ATOM 751 O O . PHE A 1 92 ? -3.939 3.051 -9.044 1.00 96.81 92 PHE A O 1
ATOM 758 N N . THR A 1 93 ? -5.746 2.771 -7.722 1.00 97.31 93 THR A N 1
ATOM 759 C CA . THR A 1 93 ? -6.631 3.699 -8.436 1.00 97.31 93 THR A CA 1
ATOM 760 C C . THR A 1 93 ? -6.666 5.029 -7.696 1.00 97.31 93 THR A C 1
ATOM 762 O O . THR A 1 93 ? -7.010 5.086 -6.516 1.00 97.31 93 THR A O 1
ATOM 765 N N . PHE A 1 94 ? -6.282 6.095 -8.387 1.00 96.81 94 PHE A N 1
ATOM 766 C CA . PHE A 1 94 ? -6.325 7.456 -7.874 1.00 96.81 94 PHE A CA 1
ATOM 767 C C . PHE A 1 94 ? -7.766 7.997 -7.847 1.00 96.81 94 PHE A C 1
ATOM 769 O O . PHE A 1 94 ? -8.635 7.462 -8.537 1.00 96.81 94 PHE A O 1
ATOM 776 N N . PRO A 1 95 ? -8.038 9.081 -7.092 1.00 96.75 95 PRO A N 1
ATOM 777 C CA . PRO A 1 95 ? -9.376 9.679 -7.016 1.00 96.75 95 PRO A CA 1
ATOM 778 C C . PRO A 1 95 ? -9.963 10.129 -8.364 1.00 96.75 95 PRO A C 1
ATOM 780 O O . PRO A 1 95 ? -11.177 10.206 -8.502 1.00 96.75 95 PRO A O 1
ATOM 783 N N . ASP A 1 96 ? -9.113 10.419 -9.351 1.00 96.12 96 ASP A N 1
ATOM 784 C CA . ASP A 1 96 ? -9.495 10.789 -10.720 1.00 96.12 96 ASP A CA 1
ATOM 785 C C . ASP A 1 96 ? -9.750 9.573 -11.634 1.00 96.12 96 ASP A C 1
ATOM 787 O O . ASP A 1 96 ? -10.000 9.741 -12.824 1.00 96.12 96 ASP A O 1
ATOM 791 N N . GLY A 1 97 ? -9.656 8.347 -11.108 1.00 96.88 97 GLY A N 1
ATOM 792 C CA . GLY A 1 97 ? -9.819 7.100 -11.859 1.00 96.88 97 GLY A CA 1
ATOM 793 C C . GLY A 1 97 ? -8.561 6.627 -12.593 1.00 96.88 97 GLY A C 1
ATOM 794 O O . GLY A 1 97 ? -8.541 5.505 -13.099 1.00 96.88 97 GLY A O 1
ATOM 795 N N . THR A 1 98 ? -7.489 7.425 -12.618 1.00 97.50 98 THR A N 1
ATOM 796 C CA . THR A 1 98 ? -6.211 6.999 -13.201 1.00 97.50 98 THR A CA 1
ATOM 797 C C . THR A 1 98 ? -5.612 5.861 -12.369 1.00 97.50 98 THR A C 1
ATOM 799 O O . THR A 1 98 ? -5.729 5.850 -11.144 1.00 97.50 98 THR A O 1
ATOM 802 N N . THR A 1 99 ? -4.936 4.899 -13.002 1.00 98.06 99 THR A N 1
ATOM 803 C CA . THR A 1 99 ? -4.329 3.758 -12.297 1.00 98.06 99 THR A CA 1
ATOM 804 C C . THR A 1 99 ? -2.806 3.840 -12.250 1.00 98.06 99 THR A C 1
ATOM 806 O O . THR A 1 99 ? -2.170 4.455 -13.106 1.00 98.06 99 THR A O 1
ATOM 809 N N . ALA A 1 100 ? -2.188 3.180 -11.271 1.00 97.62 100 ALA A N 1
ATOM 810 C CA . ALA A 1 100 ? -0.734 3.150 -11.154 1.00 97.62 100 ALA A CA 1
ATOM 811 C C . ALA A 1 100 ? -0.055 2.567 -12.405 1.00 97.62 100 ALA A C 1
ATOM 813 O O . ALA A 1 100 ? 0.961 3.096 -12.854 1.00 97.62 100 ALA A O 1
ATOM 814 N N . ARG A 1 101 ? -0.636 1.518 -13.004 1.00 97.38 101 ARG A N 1
ATOM 815 C CA . ARG A 1 101 ? -0.097 0.888 -14.220 1.00 97.38 101 ARG A CA 1
ATOM 816 C C . ARG A 1 101 ? -0.334 1.707 -15.491 1.00 97.38 101 ARG A C 1
ATOM 818 O O . ARG A 1 101 ? 0.387 1.495 -16.452 1.00 97.38 101 ARG A O 1
ATOM 825 N N . SER A 1 102 ? -1.300 2.632 -15.509 1.00 96.69 102 SER A N 1
ATOM 826 C CA . SER A 1 102 ? -1.474 3.564 -16.637 1.00 96.69 102 SER A CA 1
ATOM 827 C C . SER A 1 102 ? -0.543 4.779 -16.565 1.00 96.69 102 SER A C 1
ATOM 829 O O . SER A 1 102 ? -0.352 5.444 -17.574 1.00 96.69 102 SER A O 1
ATOM 831 N N . LEU A 1 103 ? 0.010 5.089 -15.386 1.00 96.50 103 LEU A N 1
ATOM 832 C CA . LEU A 1 103 ? 0.969 6.188 -15.199 1.00 96.50 103 LEU A CA 1
ATOM 833 C C . LEU A 1 103 ? 2.419 5.757 -15.437 1.00 96.50 103 LEU A C 1
ATOM 835 O O . LEU A 1 103 ? 3.210 6.529 -15.973 1.00 96.50 103 LEU A O 1
ATOM 839 N N . ALA A 1 104 ? 2.776 4.546 -15.006 1.00 96.00 104 ALA A N 1
ATOM 840 C CA . ALA A 1 104 ? 4.130 4.031 -15.147 1.00 96.00 104 ALA A CA 1
ATOM 841 C C . ALA A 1 104 ? 4.376 3.493 -16.565 1.00 96.00 104 ALA A C 1
ATOM 843 O O . ALA A 1 104 ? 3.644 2.628 -17.047 1.00 96.00 104 ALA A O 1
ATOM 844 N N . HIS A 1 105 ? 5.453 3.949 -17.206 1.00 92.56 105 HIS A N 1
ATOM 845 C CA . HIS A 1 105 ? 5.902 3.428 -18.497 1.00 92.56 105 HIS A CA 1
ATOM 846 C C . HIS A 1 105 ? 6.684 2.128 -18.266 1.00 92.56 105 HIS A C 1
ATOM 848 O O . HIS A 1 105 ? 7.878 2.145 -17.964 1.00 92.56 105 HIS A O 1
ATOM 854 N N . LEU A 1 106 ? 5.985 0.994 -18.332 1.00 96.75 106 LEU A N 1
ATOM 855 C CA . LEU A 1 106 ? 6.537 -0.323 -18.016 1.00 96.75 106 LEU A CA 1
ATOM 856 C C . LEU A 1 106 ? 6.806 -1.138 -19.291 1.00 96.75 106 LEU A C 1
ATOM 858 O O . LEU A 1 106 ? 5.966 -1.143 -20.192 1.00 96.75 106 LEU A O 1
ATOM 862 N N . PRO A 1 107 ? 7.927 -1.878 -19.365 1.00 97.44 107 PRO A N 1
ATOM 863 C CA . PRO A 1 107 ? 8.147 -2.866 -20.414 1.00 97.44 107 PRO A CA 1
ATOM 864 C C . PRO A 1 107 ? 7.061 -3.945 -20.420 1.00 97.44 107 PRO A C 1
ATOM 866 O O . PRO A 1 107 ? 6.564 -4.332 -19.359 1.00 97.44 107 PRO A O 1
ATOM 869 N N . VAL A 1 108 ? 6.761 -4.478 -21.609 1.00 97.31 108 VAL A N 1
ATOM 870 C CA . VAL A 1 108 ? 5.699 -5.482 -21.827 1.00 97.31 108 VAL A CA 1
ATOM 871 C C . VAL A 1 108 ? 5.841 -6.684 -20.889 1.00 97.31 108 VAL A C 1
ATOM 873 O O . VAL A 1 108 ? 4.875 -7.112 -20.268 1.00 97.31 108 VAL A O 1
ATOM 876 N N . GLU A 1 109 ? 7.067 -7.166 -20.681 1.00 97.50 109 GLU A N 1
ATOM 877 C CA . GLU A 1 109 ? 7.325 -8.293 -19.778 1.00 97.50 109 GLU A CA 1
ATOM 878 C C . GLU A 1 109 ? 6.854 -8.026 -18.334 1.00 97.50 109 GLU A C 1
ATOM 880 O O . GLU A 1 109 ? 6.342 -8.920 -17.661 1.00 97.50 109 GLU A O 1
ATOM 885 N N . ILE A 1 110 ? 6.981 -6.789 -17.844 1.00 98.38 110 ILE A N 1
ATOM 886 C CA . ILE A 1 110 ? 6.505 -6.414 -16.508 1.00 98.38 110 ILE A CA 1
ATOM 887 C C . ILE A 1 110 ? 4.983 -6.281 -16.489 1.00 98.38 110 ILE A C 1
ATOM 889 O O . ILE A 1 110 ? 4.344 -6.719 -15.528 1.00 98.38 110 ILE A O 1
ATOM 893 N N . THR A 1 111 ? 4.388 -5.688 -17.529 1.00 98.06 111 THR A N 1
ATOM 894 C CA . THR A 1 111 ? 2.928 -5.548 -17.609 1.00 98.06 111 THR A CA 1
ATOM 895 C C . THR A 1 111 ? 2.231 -6.900 -17.696 1.00 98.06 111 THR A C 1
ATOM 897 O O . THR A 1 111 ? 1.197 -7.085 -17.049 1.00 98.06 111 THR A O 1
ATOM 900 N N . ASP A 1 112 ? 2.816 -7.861 -18.409 1.00 98.38 112 ASP A N 1
ATOM 901 C CA . ASP A 1 112 ? 2.291 -9.220 -18.538 1.00 98.38 112 ASP A CA 1
ATOM 902 C C . ASP A 1 112 ? 2.327 -9.942 -17.187 1.00 98.38 112 ASP A C 1
ATOM 904 O O . ASP A 1 112 ? 1.292 -10.411 -16.708 1.00 98.38 112 ASP A O 1
ATOM 908 N N . LEU A 1 113 ? 3.468 -9.909 -16.486 1.00 98.50 113 LEU A N 1
ATOM 909 C CA . LEU A 1 113 ? 3.602 -10.493 -15.144 1.00 98.50 113 LEU A CA 1
ATOM 910 C C . LEU A 1 113 ? 2.604 -9.900 -14.142 1.00 98.50 113 LEU A C 1
ATOM 912 O O . LEU A 1 113 ? 1.958 -10.628 -13.386 1.00 98.50 113 LEU A O 1
ATOM 916 N N . LEU A 1 114 ? 2.447 -8.575 -14.133 1.00 98.44 114 LEU A N 1
ATOM 917 C CA . LEU A 1 114 ? 1.477 -7.897 -13.273 1.00 98.44 114 LEU A CA 1
ATOM 918 C C . LEU A 1 114 ? 0.027 -8.273 -13.623 1.00 98.44 114 LEU A C 1
ATOM 920 O O . LEU A 1 114 ? -0.825 -8.342 -12.732 1.00 98.44 114 LEU A O 1
ATOM 924 N N . THR A 1 115 ? -0.270 -8.515 -14.900 1.00 98.25 115 THR A N 1
ATOM 925 C CA . THR A 1 115 ? -1.597 -8.940 -15.374 1.00 98.25 115 THR A CA 1
ATOM 926 C C . THR A 1 115 ? -1.900 -10.380 -14.970 1.00 98.25 115 THR A C 1
ATOM 928 O O . THR A 1 115 ? -2.998 -10.669 -14.481 1.00 98.25 115 THR A O 1
ATOM 931 N N . GLU A 1 116 ? -0.925 -11.278 -15.088 1.00 97.94 116 GLU A N 1
ATOM 932 C CA . GLU A 1 116 ? -1.030 -12.658 -14.615 1.00 97.94 116 GLU A CA 1
ATOM 933 C C . GLU A 1 116 ? -1.241 -12.714 -13.098 1.00 97.94 116 GLU A C 1
ATOM 935 O O . GLU A 1 116 ? -2.171 -13.372 -12.632 1.00 97.94 116 GLU A O 1
ATOM 940 N N . ILE A 1 117 ? -0.463 -11.951 -12.322 1.00 97.88 117 ILE A N 1
ATOM 941 C CA . ILE A 1 117 ? -0.623 -11.854 -10.862 1.00 97.88 117 ILE A CA 1
ATOM 942 C C . ILE A 1 117 ? -1.996 -11.284 -10.493 1.00 97.88 117 ILE A C 1
ATOM 944 O O . ILE A 1 117 ? -2.651 -11.794 -9.587 1.00 97.88 117 ILE A O 1
ATOM 948 N N . SER A 1 118 ? -2.495 -10.276 -11.215 1.00 97.62 118 SER A N 1
ATOM 949 C CA . SER A 1 118 ? -3.868 -9.789 -11.022 1.00 97.62 118 SER A CA 1
ATOM 950 C C . SER A 1 118 ? -4.921 -10.844 -11.346 1.00 97.62 118 SER A C 1
ATOM 952 O O . SER A 1 118 ? -5.948 -10.904 -10.672 1.00 97.62 118 SER A O 1
ATOM 954 N N . THR A 1 119 ? -4.679 -11.685 -12.347 1.00 97.50 119 THR A N 1
ATOM 955 C CA . THR A 1 119 ? -5.570 -12.798 -12.691 1.00 97.50 119 THR A CA 1
ATOM 956 C C . THR A 1 119 ? -5.569 -13.859 -11.596 1.00 97.50 119 THR A C 1
ATOM 958 O O . THR A 1 119 ? -6.644 -14.317 -11.214 1.00 97.50 119 THR A O 1
ATOM 961 N N . LEU A 1 120 ? -4.399 -14.200 -11.043 1.00 96.12 120 LEU A N 1
ATOM 962 C CA . LEU A 1 120 ? -4.287 -15.059 -9.862 1.00 96.12 120 LEU A CA 1
ATOM 963 C C . LEU A 1 120 ? -5.061 -14.451 -8.690 1.00 96.12 120 LEU A C 1
ATOM 965 O O . LEU A 1 120 ? -5.972 -15.088 -8.176 1.00 96.12 120 LEU A O 1
ATOM 969 N N . GLY A 1 121 ? -4.804 -13.187 -8.343 1.00 95.94 121 GLY A N 1
ATOM 970 C CA . GLY A 1 121 ? -5.520 -12.492 -7.272 1.00 95.94 121 GLY A CA 1
ATOM 971 C C . GLY A 1 121 ? -7.043 -12.565 -7.426 1.00 95.94 121 GLY A C 1
ATOM 972 O O . GLY A 1 121 ? -7.732 -12.917 -6.477 1.00 95.94 121 GLY A O 1
ATOM 973 N N . LYS A 1 122 ? -7.581 -12.325 -8.631 1.00 96.12 122 LYS A N 1
ATOM 974 C CA . LYS A 1 122 ? -9.030 -12.411 -8.913 1.00 96.12 122 LYS A CA 1
ATOM 975 C C . LYS A 1 122 ? -9.628 -13.810 -8.736 1.00 96.12 122 LYS A C 1
ATOM 977 O O . LYS A 1 122 ? -10.813 -13.911 -8.444 1.00 96.12 122 LYS A O 1
ATOM 982 N N . ARG A 1 123 ? -8.850 -14.876 -8.951 1.00 96.06 123 ARG A N 1
ATOM 983 C CA . ARG A 1 123 ? -9.292 -16.265 -8.711 1.00 96.06 123 ARG A CA 1
ATOM 984 C C . ARG A 1 123 ? -9.290 -16.633 -7.222 1.00 96.06 123 ARG A C 1
ATOM 986 O O . ARG A 1 123 ? -9.830 -17.674 -6.864 1.00 96.06 123 ARG A O 1
ATOM 993 N N . HIS A 1 124 ? -8.686 -15.794 -6.384 1.00 92.69 124 HIS A N 1
ATOM 994 C CA . HIS A 1 124 ? -8.590 -15.947 -4.935 1.00 92.69 124 HIS A CA 1
ATOM 995 C C . HIS A 1 124 ? -9.226 -14.727 -4.237 1.00 92.69 124 HIS A C 1
ATOM 997 O O . HIS A 1 124 ? -10.273 -14.246 -4.662 1.00 92.69 124 HIS A O 1
ATOM 1003 N N . GLU A 1 125 ? -8.616 -14.215 -3.164 1.00 90.88 125 GLU A N 1
ATOM 1004 C CA . GLU A 1 125 ? -9.147 -13.111 -2.344 1.00 90.88 125 GLU A CA 1
ATOM 1005 C C . GLU A 1 125 ? -8.636 -11.721 -2.771 1.00 90.88 125 GLU A C 1
ATOM 1007 O O . GLU A 1 125 ? -8.626 -10.768 -1.993 1.00 90.88 125 GLU A O 1
ATOM 1012 N N . GLY A 1 126 ? -8.205 -11.581 -4.024 1.00 94.75 126 GLY A N 1
ATOM 1013 C CA . GLY A 1 126 ? -7.647 -10.341 -4.553 1.00 94.75 126 GLY A CA 1
ATOM 1014 C C . GLY A 1 126 ? -6.170 -10.135 -4.213 1.00 94.75 126 GLY A C 1
ATOM 1015 O O . GLY A 1 126 ? -5.460 -11.041 -3.779 1.00 94.75 126 GLY A O 1
ATOM 1016 N N . LEU A 1 127 ? -5.688 -8.919 -4.477 1.00 95.56 127 LEU A N 1
ATOM 1017 C CA . LEU A 1 127 ? -4.324 -8.498 -4.170 1.00 95.56 127 LEU A CA 1
ATOM 1018 C C . LEU A 1 127 ? -4.347 -7.488 -3.032 1.00 95.56 127 LEU A C 1
ATOM 1020 O O . LEU A 1 127 ? -5.104 -6.520 -3.066 1.00 95.56 127 LEU A O 1
ATOM 1024 N N . HIS A 1 128 ? -3.458 -7.684 -2.067 1.00 95.06 128 HIS A N 1
ATOM 1025 C CA . HIS A 1 128 ? -3.263 -6.766 -0.953 1.00 95.06 128 HIS A CA 1
ATOM 1026 C C . HIS A 1 128 ? -1.825 -6.267 -0.916 1.00 95.06 128 HIS A C 1
ATOM 1028 O O . HIS A 1 128 ? -0.906 -6.960 -1.355 1.00 95.06 128 HIS A O 1
ATOM 1034 N N . MET A 1 129 ? -1.624 -5.074 -0.365 1.00 92.81 129 MET A N 1
ATOM 1035 C CA . MET A 1 129 ? -0.295 -4.540 -0.092 1.00 92.81 129 MET A CA 1
ATOM 1036 C C . MET A 1 129 ? -0.206 -4.009 1.331 1.00 92.81 129 MET A C 1
ATOM 1038 O O . MET A 1 129 ? -1.182 -3.538 1.899 1.00 92.81 129 MET A O 1
ATOM 1042 N N . ALA A 1 130 ? 0.993 -4.065 1.896 1.00 92.25 130 ALA A N 1
ATOM 1043 C CA . ALA A 1 130 ? 1.370 -3.422 3.145 1.00 92.25 130 ALA A CA 1
ATOM 1044 C C . ALA A 1 130 ? 2.818 -2.956 2.992 1.00 92.25 130 ALA A C 1
ATOM 1046 O O . ALA A 1 130 ? 3.640 -3.647 2.393 1.00 92.25 130 ALA A O 1
ATOM 1047 N N . GLY A 1 131 ? 3.153 -1.777 3.506 1.00 88.56 131 GLY A N 1
ATOM 1048 C CA . GLY A 1 131 ? 4.536 -1.322 3.475 1.00 88.56 131 GLY A CA 1
ATOM 1049 C C . GLY A 1 131 ? 4.767 -0.072 4.303 1.00 88.56 131 GLY A C 1
ATOM 1050 O O . GLY A 1 131 ? 3.858 0.725 4.515 1.00 88.56 131 GLY A O 1
ATOM 1051 N N . GLY A 1 132 ? 6.006 0.091 4.738 1.00 87.06 132 GLY A N 1
ATOM 1052 C CA . GLY A 1 132 ? 6.477 1.203 5.549 1.00 87.06 132 GLY A CA 1
ATOM 1053 C C . GLY A 1 132 ? 7.902 0.929 6.013 1.00 87.06 132 GLY A C 1
ATOM 1054 O O . GLY A 1 132 ? 8.470 -0.130 5.736 1.00 87.06 132 GLY A O 1
ATOM 1055 N N . THR A 1 133 ? 8.512 1.889 6.697 1.00 86.62 133 THR A N 1
ATOM 1056 C CA . THR A 1 133 ? 9.888 1.742 7.177 1.00 86.62 133 THR A 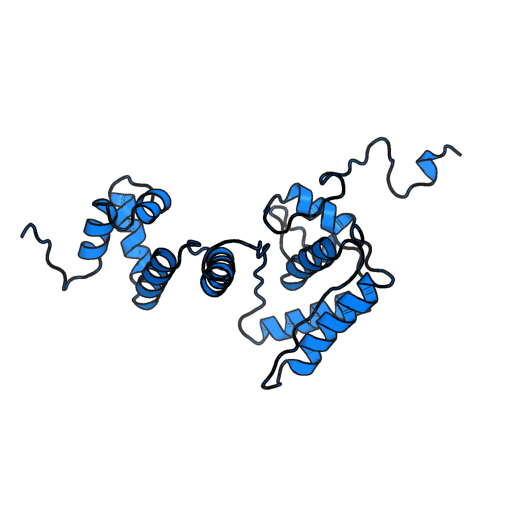CA 1
ATOM 1057 C C . THR A 1 133 ? 9.928 1.076 8.549 1.00 86.62 133 THR A C 1
ATOM 1059 O O . THR A 1 133 ? 9.440 1.628 9.532 1.00 86.62 133 THR A O 1
ATOM 1062 N N . LEU A 1 134 ? 10.621 -0.059 8.650 1.00 87.00 134 LEU A N 1
ATOM 1063 C CA . LEU A 1 134 ? 11.023 -0.633 9.934 1.00 87.00 134 LEU A CA 1
ATOM 1064 C C . LEU A 1 134 ? 12.306 0.059 10.416 1.00 87.00 134 LEU A C 1
ATOM 1066 O O . LEU A 1 134 ? 13.413 -0.393 10.140 1.00 87.00 134 LEU A O 1
ATOM 1070 N N . LYS A 1 135 ? 12.168 1.200 11.101 1.00 78.31 135 LYS A N 1
ATOM 1071 C CA . LYS A 1 135 ? 13.322 1.900 11.691 1.00 78.31 135 LYS A CA 1
ATOM 1072 C C . LYS A 1 135 ? 13.917 1.076 12.834 1.00 78.31 135 LYS A C 1
ATOM 1074 O O . LYS A 1 135 ? 13.165 0.505 13.624 1.00 78.31 135 LYS A O 1
ATOM 1079 N N . ALA A 1 136 ? 15.245 1.064 12.957 1.00 71.38 136 ALA A N 1
ATOM 1080 C CA . ALA A 1 136 ? 15.915 0.583 14.162 1.00 71.38 136 ALA A CA 1
ATOM 1081 C C . ALA A 1 136 ? 15.482 1.441 15.365 1.00 71.38 136 ALA A C 1
ATOM 1083 O O . ALA A 1 136 ? 15.309 2.651 15.242 1.00 71.38 136 ALA A O 1
ATOM 1084 N N . GLY A 1 137 ? 15.239 0.810 16.512 1.00 69.00 137 GLY A N 1
ATOM 1085 C CA . GLY A 1 137 ? 14.748 1.494 17.709 1.00 69.00 137 GLY A CA 1
ATOM 1086 C C . GLY A 1 137 ? 14.306 0.509 18.783 1.00 69.00 137 GLY A C 1
ATOM 1087 O O . GLY A 1 137 ? 14.216 -0.693 18.518 1.00 69.00 137 GLY A O 1
ATOM 1088 N N . THR A 1 138 ? 14.012 1.013 19.978 1.00 61.19 138 THR A N 1
ATOM 1089 C CA . THR A 1 138 ? 13.516 0.214 21.105 1.00 61.19 138 THR A CA 1
ATOM 1090 C C . THR A 1 138 ? 12.098 -0.310 20.836 1.00 61.19 138 THR A C 1
ATOM 1092 O O . THR A 1 138 ? 11.312 0.298 20.111 1.00 61.19 138 THR A O 1
ATOM 1095 N N . GLY A 1 139 ? 11.773 -1.486 21.379 1.00 78.75 139 GLY A N 1
ATOM 1096 C CA . GLY A 1 139 ? 10.457 -2.120 21.245 1.00 78.75 139 GLY A CA 1
ATOM 1097 C C . GLY A 1 139 ? 10.416 -3.319 20.292 1.00 78.75 139 GLY A C 1
ATOM 1098 O O . GLY A 1 139 ? 11.386 -3.662 19.620 1.00 78.75 139 GLY A O 1
ATOM 1099 N N . SER A 1 140 ? 9.264 -3.982 20.219 1.00 87.94 140 SER A N 1
ATOM 1100 C CA . SER A 1 140 ? 9.113 -5.247 19.490 1.00 87.94 140 SER A CA 1
ATOM 1101 C C . SER A 1 140 ? 9.062 -5.051 17.969 1.00 87.94 140 SER A C 1
ATOM 1103 O O . SER A 1 140 ? 8.210 -4.324 17.456 1.00 87.94 140 SER A O 1
ATOM 1105 N N . VAL A 1 141 ? 9.941 -5.740 17.230 1.00 89.00 141 VAL A N 1
ATOM 1106 C CA . VAL A 1 141 ? 9.884 -5.820 15.754 1.00 89.00 141 VAL A CA 1
ATOM 1107 C C . VAL A 1 141 ? 8.567 -6.454 15.302 1.00 89.00 141 VAL A C 1
ATOM 1109 O O . VAL A 1 141 ? 7.932 -5.963 14.373 1.00 89.00 141 VAL A O 1
ATOM 1112 N N . ARG A 1 142 ? 8.103 -7.486 16.018 1.00 90.81 142 ARG A N 1
ATOM 1113 C CA . ARG A 1 142 ? 6.820 -8.149 15.752 1.00 90.81 142 ARG A CA 1
ATOM 1114 C C . ARG A 1 142 ? 5.660 -7.156 15.786 1.00 90.81 142 ARG A C 1
ATOM 1116 O O . ARG A 1 142 ? 4.862 -7.142 14.858 1.00 90.81 142 ARG A O 1
ATOM 1123 N N . LEU A 1 143 ? 5.581 -6.306 16.814 1.00 91.69 143 LEU A N 1
ATOM 1124 C CA . LEU A 1 143 ? 4.499 -5.319 16.921 1.00 91.69 143 LEU A CA 1
ATOM 1125 C C . LEU A 1 143 ? 4.554 -4.264 15.811 1.00 91.69 143 LEU A C 1
ATOM 1127 O O . LEU A 1 143 ? 3.505 -3.853 15.330 1.00 91.69 143 LEU A O 1
ATOM 1131 N N . ARG A 1 144 ? 5.752 -3.875 15.361 1.00 89.94 144 ARG A N 1
ATOM 1132 C CA . ARG A 1 144 ? 5.926 -2.952 14.226 1.00 89.94 144 ARG A CA 1
ATOM 1133 C C . ARG A 1 144 ? 5.493 -3.567 12.896 1.00 89.94 144 ARG A C 1
ATOM 1135 O O . ARG A 1 144 ? 4.868 -2.902 12.083 1.00 89.94 144 ARG A O 1
ATOM 1142 N N . ILE A 1 145 ? 5.786 -4.846 12.671 1.00 91.69 145 ILE A N 1
ATOM 1143 C CA . ILE A 1 145 ? 5.274 -5.558 11.492 1.00 91.69 145 ILE A CA 1
ATOM 1144 C C . ILE A 1 145 ? 3.743 -5.629 11.556 1.00 91.69 145 ILE A C 1
ATOM 1146 O O . ILE A 1 145 ? 3.070 -5.324 10.575 1.00 91.69 145 ILE A O 1
ATOM 1150 N N . MET A 1 146 ? 3.181 -5.973 12.719 1.00 93.44 146 MET A N 1
ATOM 1151 C CA . MET A 1 146 ? 1.728 -6.021 12.894 1.00 93.44 146 MET A CA 1
ATOM 1152 C C . MET A 1 146 ? 1.062 -4.659 12.674 1.00 93.44 146 MET A C 1
ATOM 1154 O O . MET A 1 146 ? 0.010 -4.615 12.044 1.00 93.44 146 MET A O 1
ATOM 1158 N N . SER A 1 147 ? 1.668 -3.557 13.127 1.00 92.38 147 SER A N 1
ATOM 1159 C CA . SER A 1 147 ? 1.102 -2.221 12.922 1.00 92.38 147 SER A CA 1
ATOM 1160 C C . SER A 1 147 ? 1.006 -1.851 11.440 1.00 92.38 147 SER A C 1
ATOM 1162 O O . SER A 1 147 ? -0.013 -1.303 11.025 1.00 92.38 147 SER A O 1
ATOM 1164 N N . LEU A 1 148 ? 2.000 -2.227 10.622 1.00 92.06 148 LEU A N 1
ATOM 1165 C CA . LEU A 1 148 ? 1.953 -2.044 9.165 1.00 92.06 148 LEU A CA 1
ATOM 1166 C C . LEU A 1 148 ? 0.793 -2.820 8.528 1.00 92.06 148 LEU A C 1
ATOM 1168 O O . LEU A 1 148 ? 0.078 -2.272 7.687 1.00 92.06 148 LEU A O 1
ATOM 1172 N N . PHE A 1 149 ? 0.573 -4.070 8.947 1.00 93.25 149 PHE A N 1
ATOM 1173 C CA . PHE A 1 149 ? -0.567 -4.858 8.476 1.00 93.25 149 PHE A CA 1
ATOM 1174 C C . PHE A 1 149 ? -1.898 -4.253 8.920 1.00 93.25 149 PHE A C 1
ATOM 1176 O O . PHE A 1 149 ? -2.784 -4.078 8.088 1.00 93.25 149 PHE A O 1
ATOM 1183 N N . PHE A 1 150 ? -2.043 -3.868 10.188 1.00 94.88 150 PHE A N 1
ATOM 1184 C CA . PHE A 1 150 ? -3.269 -3.238 10.679 1.00 94.88 150 PHE A CA 1
ATOM 1185 C C . PHE A 1 150 ? -3.595 -1.961 9.920 1.00 94.88 150 PHE A C 1
ATOM 1187 O O . PHE A 1 150 ? -4.705 -1.835 9.401 1.00 94.88 150 PHE A O 1
ATOM 1194 N N . LYS A 1 151 ? -2.610 -1.074 9.758 1.00 92.38 151 LYS A N 1
ATOM 1195 C CA . LYS A 1 151 ? -2.774 0.148 8.977 1.00 92.38 151 LYS A CA 1
ATOM 1196 C C . LYS A 1 151 ? -3.244 -0.155 7.554 1.00 92.38 151 LYS A C 1
ATOM 1198 O O . LYS A 1 151 ? -4.175 0.483 7.074 1.00 92.38 151 LYS A O 1
ATOM 1203 N N . SER A 1 152 ? -2.657 -1.165 6.905 1.00 92.75 152 SER A N 1
ATOM 1204 C CA . SER A 1 152 ? -3.009 -1.525 5.526 1.00 92.75 152 SER A CA 1
ATOM 1205 C C . SER A 1 152 ? -4.464 -1.966 5.338 1.00 92.75 152 SER A C 1
ATOM 1207 O O . SER A 1 152 ? -4.989 -1.846 4.238 1.00 92.75 152 SER A O 1
ATOM 1209 N N . VAL A 1 153 ? -5.132 -2.432 6.399 1.00 92.94 153 VAL A N 1
ATOM 1210 C CA . VAL A 1 1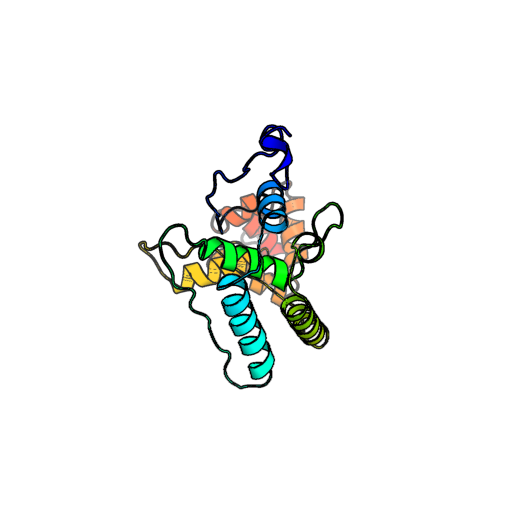53 ? -6.549 -2.838 6.377 1.00 92.94 153 VAL A CA 1
ATOM 1211 C C . VAL A 1 153 ? -7.460 -1.851 7.125 1.00 92.94 153 VAL A C 1
ATOM 1213 O O . VAL A 1 153 ? -8.584 -2.194 7.501 1.00 92.94 153 VAL A O 1
ATOM 1216 N N . GLY A 1 154 ? -6.979 -0.629 7.383 1.00 91.62 154 GLY A N 1
ATOM 1217 C CA . GLY A 1 154 ? -7.738 0.428 8.058 1.00 91.62 154 GLY A CA 1
ATOM 1218 C C . GLY A 1 154 ? -7.987 0.183 9.552 1.00 91.62 154 GLY A C 1
ATOM 1219 O O . GLY A 1 154 ? -8.931 0.733 10.118 1.00 91.62 154 GLY A O 1
ATOM 1220 N N . LEU A 1 155 ? -7.183 -0.666 10.197 1.00 94.38 155 LEU A N 1
ATOM 1221 C CA . LEU A 1 155 ? -7.204 -0.870 11.645 1.00 94.38 155 LEU A CA 1
ATOM 1222 C C . LEU A 1 155 ? -6.187 0.051 12.347 1.00 94.38 155 LEU A C 1
ATOM 1224 O O . LEU A 1 155 ? -5.182 0.434 11.746 1.00 94.38 155 LEU A O 1
ATOM 1228 N N . PRO A 1 156 ? -6.403 0.378 13.636 1.00 93.62 156 PRO A N 1
ATOM 1229 C CA . PRO A 1 156 ? -5.426 1.111 14.433 1.00 93.62 156 PRO A CA 1
ATOM 1230 C C . PRO A 1 156 ? -4.070 0.399 14.486 1.00 93.62 156 PRO A C 1
ATOM 1232 O O . PRO A 1 156 ? -4.004 -0.818 14.614 1.00 93.62 156 PRO A O 1
ATOM 1235 N N . GLU A 1 157 ? -2.979 1.159 14.481 1.00 91.75 157 GLU A N 1
ATOM 1236 C CA . GLU A 1 157 ? -1.620 0.600 14.517 1.00 91.75 157 GLU A CA 1
ATOM 1237 C C . GLU A 1 157 ? -1.290 -0.131 15.832 1.00 91.75 157 GLU A C 1
ATOM 1239 O O . GLU A 1 157 ? -0.521 -1.094 15.844 1.00 91.75 157 GLU A O 1
ATOM 1244 N N . GLY A 1 158 ? -1.871 0.308 16.953 1.00 91.62 158 GLY A N 1
ATOM 1245 C CA . GLY A 1 158 ? -1.633 -0.300 18.260 1.00 91.62 158 GLY A CA 1
ATOM 1246 C C . GLY A 1 158 ? -2.367 -1.632 18.419 1.00 91.62 158 GLY A C 1
ATOM 1247 O O . GLY A 1 158 ? -3.595 -1.691 18.338 1.00 91.62 158 GLY A O 1
ATOM 1248 N N . TYR A 1 159 ? -1.615 -2.694 18.721 1.00 92.75 159 TYR A N 1
ATOM 1249 C CA . TYR A 1 159 ? -2.137 -4.062 18.807 1.00 92.75 159 TYR A CA 1
ATOM 1250 C C . TYR A 1 159 ? -3.374 -4.239 19.705 1.00 92.75 159 TYR A C 1
ATOM 1252 O O . TYR A 1 159 ? -4.317 -4.880 19.241 1.00 92.75 159 TYR A O 1
ATOM 1260 N N . PRO A 1 160 ? -3.451 -3.681 20.933 1.00 93.06 160 PRO A N 1
ATOM 1261 C CA . PRO A 1 160 ? -4.648 -3.837 21.760 1.00 93.06 160 PRO A CA 1
ATOM 1262 C C . PRO A 1 160 ? -5.911 -3.270 21.099 1.00 93.06 160 PRO A C 1
ATOM 1264 O O . PRO A 1 160 ? -6.957 -3.918 21.115 1.00 93.06 160 PRO A O 1
ATOM 1267 N N . TYR A 1 161 ? -5.798 -2.108 20.450 1.00 94.31 161 TYR A N 1
ATOM 1268 C CA . TYR A 1 161 ? -6.909 -1.446 19.765 1.00 94.31 161 TYR A CA 1
ATOM 1269 C C . TYR A 1 161 ? -7.333 -2.219 18.511 1.00 94.31 161 TYR A C 1
ATOM 1271 O O . TYR A 1 161 ? -8.519 -2.470 18.311 1.00 94.31 161 TYR A O 1
ATOM 1279 N N . ALA A 1 162 ? -6.368 -2.661 17.697 1.00 95.62 162 ALA A N 1
ATOM 1280 C CA . ALA A 1 162 ? -6.643 -3.494 16.529 1.00 95.62 162 ALA A CA 1
ATOM 1281 C C . ALA A 1 162 ? -7.318 -4.811 16.921 1.00 95.62 162 ALA A C 1
ATOM 1283 O O . ALA A 1 162 ? -8.345 -5.169 16.350 1.00 95.62 162 ALA A O 1
ATOM 1284 N N . LYS A 1 163 ? -6.779 -5.509 17.928 1.00 95.50 163 LYS A N 1
ATOM 1285 C CA . LYS A 1 163 ? -7.324 -6.776 18.427 1.00 95.50 163 LYS A CA 1
ATOM 1286 C C . LYS A 1 163 ? -8.756 -6.613 18.929 1.00 95.50 163 LYS A C 1
ATOM 1288 O O . LYS A 1 163 ? -9.606 -7.436 18.599 1.00 95.50 163 LYS A O 1
ATOM 1293 N N . PHE A 1 164 ? -9.031 -5.547 19.679 1.00 95.56 164 PHE A N 1
ATOM 1294 C CA . PHE A 1 164 ? -10.380 -5.226 20.137 1.00 95.56 164 PHE A CA 1
ATOM 1295 C C . PHE A 1 164 ? -11.357 -5.068 18.963 1.00 95.56 164 PHE A C 1
ATOM 1297 O O . PHE A 1 164 ? -12.408 -5.709 18.944 1.00 95.56 164 PHE A O 1
ATOM 1304 N N . LEU A 1 165 ? -10.984 -4.302 17.931 1.00 96.06 165 LEU A N 1
ATOM 1305 C CA . LEU A 1 165 ? -11.821 -4.158 16.737 1.00 96.06 165 LEU A CA 1
ATOM 1306 C C . LEU A 1 165 ? -11.966 -5.461 15.941 1.00 96.06 165 LEU A C 1
ATOM 1308 O O . LEU A 1 165 ? -13.043 -5.724 15.414 1.00 96.06 165 LEU A O 1
ATOM 1312 N N . ILE A 1 166 ? -10.915 -6.281 15.851 1.00 96.19 166 ILE A N 1
ATOM 1313 C CA . ILE A 1 166 ? -10.969 -7.596 15.194 1.00 96.19 166 ILE A CA 1
ATOM 1314 C C . ILE A 1 166 ? -11.983 -8.500 15.899 1.00 96.19 166 ILE A C 1
ATOM 1316 O O . ILE A 1 166 ? -12.793 -9.130 15.225 1.00 96.19 166 ILE A O 1
ATOM 1320 N N . HIS A 1 167 ? -11.991 -8.531 17.235 1.00 95.62 167 HIS A N 1
ATOM 1321 C CA . HIS A 1 167 ? -12.984 -9.295 17.993 1.00 95.62 167 HIS A CA 1
ATOM 1322 C C . HIS A 1 167 ? -14.403 -8.768 17.750 1.00 95.62 167 HIS A C 1
ATOM 1324 O O . HIS A 1 167 ? -15.285 -9.548 17.413 1.00 95.62 167 HIS A O 1
ATOM 1330 N N . LEU A 1 168 ? -14.614 -7.448 17.804 1.00 95.25 168 LEU A N 1
ATOM 1331 C CA . LEU A 1 168 ? -15.923 -6.861 17.500 1.00 95.25 168 LEU A CA 1
ATOM 1332 C C . LEU A 1 168 ? -16.405 -7.179 16.079 1.00 95.25 168 LEU A C 1
ATOM 1334 O O . LEU A 1 168 ? -17.603 -7.366 15.870 1.00 95.25 168 LEU A O 1
ATOM 1338 N N . LYS A 1 169 ? -15.500 -7.221 15.093 1.00 95.62 169 LYS A N 1
ATOM 1339 C CA . LYS A 1 169 ? -15.831 -7.609 13.713 1.00 95.62 169 LYS A CA 1
ATOM 1340 C C . LYS A 1 169 ? -16.182 -9.093 13.622 1.00 95.62 169 LYS A C 1
ATOM 1342 O O . LYS A 1 169 ? -17.201 -9.419 13.023 1.00 95.62 169 LYS A O 1
ATOM 1347 N N . ARG A 1 170 ? -15.382 -9.967 14.243 1.00 95.50 170 ARG A N 1
ATOM 1348 C CA . ARG A 1 170 ? -15.640 -11.415 14.323 1.00 95.50 170 ARG A CA 1
ATOM 1349 C C . ARG A 1 170 ? -17.005 -11.706 14.948 1.00 95.50 170 ARG A C 1
ATOM 1351 O O . ARG A 1 170 ? -17.724 -12.566 14.459 1.00 95.50 170 ARG A O 1
ATOM 1358 N N . ASP A 1 171 ? -17.365 -10.957 15.983 1.00 94.31 171 ASP A N 1
ATOM 1359 C CA . ASP A 1 171 ? -18.609 -11.146 16.728 1.00 94.31 171 ASP A CA 1
ATOM 1360 C C . ASP A 1 171 ? -19.804 -10.402 16.083 1.00 94.31 171 ASP A C 1
ATOM 1362 O O . ASP A 1 171 ? -20.888 -10.362 16.658 1.00 94.31 171 ASP A O 1
ATOM 1366 N N . GLY A 1 172 ? -19.625 -9.770 14.912 1.00 95.38 172 GLY A N 1
ATOM 1367 C CA . GLY A 1 172 ? -20.683 -9.055 14.179 1.00 95.38 172 GLY A CA 1
ATOM 1368 C C . GLY A 1 172 ? -21.137 -7.727 14.805 1.00 95.38 172 GLY A C 1
ATOM 1369 O O . GLY A 1 172 ? -22.087 -7.106 14.334 1.00 95.38 172 GLY A O 1
ATOM 1370 N N . LYS A 1 173 ? -20.454 -7.252 15.851 1.00 96.12 173 LYS A N 1
ATOM 1371 C CA . LYS A 1 173 ? -20.875 -6.115 16.691 1.00 96.12 173 LYS A CA 1
ATOM 1372 C C . LYS A 1 173 ? -20.221 -4.789 16.343 1.00 96.12 173 LYS A C 1
ATOM 1374 O O . LYS A 1 173 ? -20.664 -3.751 16.824 1.00 96.12 173 LYS A O 1
ATOM 1379 N N . PHE A 1 174 ? -19.190 -4.794 15.502 1.00 95.56 174 PHE A N 1
ATOM 1380 C CA . PHE A 1 174 ? -18.420 -3.592 15.169 1.00 95.56 174 PHE A CA 1
ATOM 1381 C C . PHE A 1 174 ? -19.293 -2.407 14.722 1.00 95.56 174 PHE A C 1
ATOM 1383 O O . PHE A 1 174 ? -19.122 -1.297 15.222 1.00 95.56 174 PHE A O 1
ATOM 1390 N N . ASN A 1 175 ? -20.255 -2.638 13.823 1.00 95.62 175 ASN A N 1
ATOM 1391 C CA . ASN A 1 175 ? -21.115 -1.569 13.306 1.00 95.62 175 ASN A CA 1
ATOM 1392 C C . ASN A 1 175 ? -22.054 -1.003 14.381 1.00 95.62 175 ASN A C 1
ATOM 1394 O O . ASN A 1 175 ? -22.225 0.212 14.455 1.00 95.62 175 ASN A O 1
ATOM 1398 N N . ALA A 1 176 ? -22.639 -1.865 15.220 1.00 96.00 176 ALA A N 1
ATOM 1399 C CA . ALA A 1 176 ? -23.483 -1.444 16.338 1.00 96.00 176 ALA A CA 1
ATOM 1400 C C . ALA A 1 176 ? -22.670 -0.646 17.367 1.00 96.00 176 ALA A C 1
ATOM 1402 O O . ALA A 1 176 ? -23.074 0.443 17.762 1.00 96.00 176 ALA A O 1
ATOM 1403 N N . PHE A 1 177 ? -21.476 -1.134 17.705 1.00 96.56 177 PHE A N 1
ATOM 1404 C CA . PHE A 1 177 ? -20.554 -0.480 18.627 1.00 96.56 177 PHE A CA 1
ATOM 1405 C C . PHE A 1 177 ? -20.131 0.909 18.137 1.00 96.56 177 PHE A C 1
ATOM 1407 O O . PHE A 1 177 ? -20.203 1.881 18.887 1.00 96.56 177 PHE A O 1
ATOM 1414 N N . LYS A 1 178 ? -19.741 1.026 16.861 1.00 96.44 178 LYS A N 1
ATOM 1415 C CA . LYS A 1 178 ? -19.383 2.314 16.255 1.00 96.44 178 LYS A CA 1
ATOM 1416 C C . LYS A 1 178 ? -20.555 3.300 16.314 1.00 96.44 178 LYS A C 1
ATOM 1418 O O . LYS A 1 178 ? -20.378 4.417 16.796 1.00 96.44 178 LYS A O 1
ATOM 1423 N N . LYS A 1 179 ? -21.754 2.867 15.908 1.00 96.75 179 LYS A N 1
ATOM 1424 C CA . LYS A 1 179 ? -22.970 3.694 15.963 1.00 96.75 179 LYS A CA 1
ATOM 1425 C C . LYS A 1 179 ? -23.328 4.117 17.387 1.00 96.75 179 LYS A C 1
ATOM 1427 O O . LYS A 1 179 ? -23.742 5.251 17.586 1.00 96.75 179 LYS A O 1
ATOM 1432 N N . ALA A 1 180 ? -23.150 3.244 18.376 1.00 96.38 180 ALA A N 1
ATOM 1433 C CA . ALA A 1 180 ? -23.419 3.559 19.777 1.00 96.38 180 ALA A CA 1
ATOM 1434 C C . ALA A 1 180 ? -22.471 4.636 20.337 1.00 96.38 180 ALA A C 1
ATOM 1436 O O . ALA A 1 180 ? -22.879 5.427 21.185 1.00 96.38 180 ALA A O 1
ATOM 1437 N N . ILE A 1 181 ? -21.224 4.715 19.859 1.00 97.00 181 ILE A N 1
ATOM 1438 C CA . ILE A 1 181 ? -20.316 5.828 20.194 1.00 97.00 181 ILE A CA 1
ATOM 1439 C C . ILE A 1 181 ? -20.769 7.119 19.500 1.00 97.00 181 ILE A C 1
ATOM 1441 O O . ILE A 1 181 ? -20.865 8.164 20.141 1.00 97.00 181 ILE A O 1
ATOM 1445 N N . GLU A 1 182 ? -21.087 7.052 18.207 1.00 96.69 182 GLU A N 1
ATOM 1446 C CA . GLU A 1 182 ? -21.510 8.219 17.419 1.00 96.69 182 GLU A CA 1
ATOM 1447 C C . GLU A 1 182 ? -22.845 8.805 17.916 1.00 96.69 182 GLU A C 1
ATOM 1449 O O . GLU A 1 182 ? -22.997 10.024 17.982 1.00 96.69 182 GLU A O 1
ATOM 1454 N N . ALA A 1 183 ? -23.779 7.962 18.372 1.00 96.81 183 ALA A N 1
ATOM 1455 C CA . ALA A 1 183 ? -25.048 8.373 18.980 1.00 96.81 183 ALA A CA 1
ATOM 1456 C C . ALA A 1 183 ? -24.872 9.153 20.296 1.00 96.81 183 ALA A C 1
ATOM 1458 O O . ALA A 1 183 ? -25.764 9.893 20.701 1.00 96.81 183 ALA A O 1
ATOM 1459 N N . GLN A 1 184 ? -23.711 9.034 20.947 1.00 96.06 184 GLN A N 1
ATOM 1460 C CA . GLN A 1 184 ? -23.343 9.850 22.109 1.00 96.06 184 GLN A CA 1
ATOM 1461 C C . GLN A 1 184 ? -22.744 11.215 21.709 1.00 96.06 184 GLN A C 1
ATOM 1463 O O . GLN A 1 184 ? -22.247 11.944 22.570 1.00 96.06 184 GLN A O 1
ATOM 1468 N N . GLY A 1 185 ? -22.735 11.562 20.415 1.00 96.12 185 GLY A N 1
ATOM 1469 C CA . GLY A 1 185 ? -22.136 12.793 19.890 1.00 96.12 185 GLY A CA 1
ATOM 1470 C C . GLY A 1 185 ? -20.606 12.798 19.949 1.00 96.12 185 GLY A C 1
ATOM 1471 O O . GLY A 1 185 ? -19.990 13.863 20.024 1.00 96.12 185 GLY A O 1
ATOM 1472 N N . LYS A 1 186 ? -19.979 11.615 19.984 1.00 96.38 186 LYS A N 1
ATOM 1473 C CA . LYS A 1 186 ? -18.525 11.448 20.088 1.00 96.38 186 LYS A CA 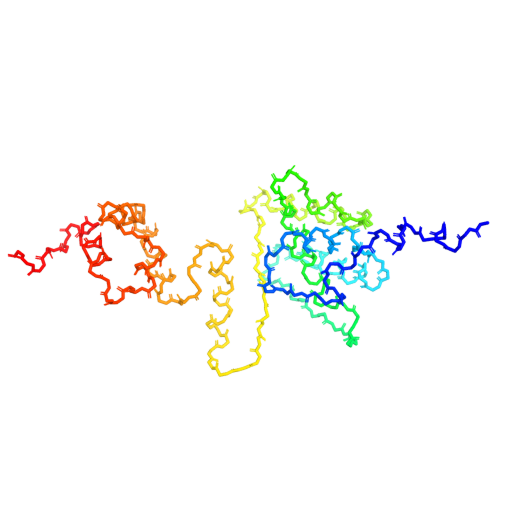1
ATOM 1474 C C . LYS A 1 186 ? -17.922 10.942 18.784 1.00 96.38 186 LYS A C 1
ATOM 1476 O O . LYS A 1 186 ? -18.548 10.203 18.032 1.00 96.38 186 LYS A O 1
ATOM 1481 N N . ASP A 1 187 ? -16.668 11.315 18.552 1.00 95.81 187 ASP A N 1
ATOM 1482 C CA . ASP A 1 187 ? -15.890 10.819 17.422 1.00 95.81 187 ASP A CA 1
ATOM 1483 C C . ASP A 1 187 ? -15.294 9.444 17.744 1.00 95.81 187 ASP A C 1
ATOM 1485 O O . ASP A 1 187 ? -14.536 9.287 18.705 1.00 95.81 187 ASP A O 1
ATOM 1489 N N . PHE A 1 188 ? -15.611 8.451 16.915 1.00 94.38 188 PHE A N 1
ATOM 1490 C CA . PHE A 1 188 ? -15.176 7.072 17.116 1.00 94.38 188 PHE A CA 1
ATOM 1491 C C . PHE A 1 188 ? -13.651 6.931 17.223 1.00 94.38 188 PHE A C 1
ATOM 1493 O O . PHE A 1 188 ? -13.159 6.220 18.100 1.00 94.38 188 PHE A O 1
ATOM 1500 N N . ALA A 1 189 ? -12.891 7.605 16.354 1.00 92.19 189 ALA A N 1
ATOM 1501 C CA . ALA A 1 189 ? -11.438 7.465 16.314 1.00 92.19 189 ALA A CA 1
ATOM 1502 C C . ALA A 1 189 ? -10.776 8.061 17.567 1.00 92.19 189 ALA A C 1
ATOM 1504 O O . ALA A 1 189 ? -9.891 7.437 18.158 1.00 92.19 189 ALA A O 1
ATOM 1505 N N . LYS A 1 190 ? -11.240 9.234 18.016 1.00 93.75 190 LYS A N 1
ATOM 1506 C CA . LYS A 1 190 ? -10.770 9.883 19.248 1.00 93.75 190 LYS A CA 1
ATOM 1507 C C . LYS A 1 190 ? -11.085 9.054 20.489 1.00 93.75 190 LYS A C 1
ATOM 1509 O O . LYS A 1 190 ? -10.213 8.899 21.343 1.00 93.75 190 LYS A O 1
ATOM 1514 N N . GLU A 1 191 ? -12.300 8.515 20.592 1.00 94.56 191 GLU A N 1
ATOM 1515 C CA . GLU A 1 191 ? -12.696 7.694 21.741 1.00 94.56 191 GLU A CA 1
ATOM 1516 C C . GLU A 1 191 ? -11.949 6.356 21.770 1.00 94.56 191 GLU A C 1
ATOM 1518 O O . GLU A 1 191 ? -11.482 5.935 22.828 1.00 94.56 191 GLU A O 1
ATOM 1523 N N . LEU A 1 192 ? -11.732 5.724 20.611 1.00 92.38 192 LEU A N 1
ATOM 1524 C CA . LEU A 1 192 ? -10.937 4.499 20.519 1.00 92.38 192 LEU A CA 1
ATOM 1525 C C . LEU A 1 192 ? -9.473 4.721 20.928 1.00 92.38 192 LEU A C 1
ATOM 1527 O O . LEU A 1 192 ? -8.881 3.859 21.574 1.00 92.38 192 LEU A O 1
ATOM 1531 N N . GLY A 1 193 ? -8.900 5.892 20.629 1.00 90.88 193 GLY A N 1
ATOM 1532 C CA . GLY A 1 193 ? -7.575 6.287 21.126 1.00 90.88 193 GLY A CA 1
ATOM 1533 C C . GLY A 1 193 ? -7.493 6.389 22.656 1.00 90.88 193 GLY A C 1
ATOM 1534 O O . GLY A 1 193 ? -6.403 6.365 23.221 1.00 90.88 193 GLY A O 1
ATOM 1535 N N . ARG A 1 194 ? -8.645 6.459 23.333 1.00 92.12 194 ARG A N 1
ATOM 1536 C CA . ARG A 1 194 ? -8.798 6.469 24.792 1.00 92.12 194 ARG A CA 1
ATOM 1537 C C . ARG A 1 194 ? -9.520 5.216 25.292 1.00 92.12 194 ARG A C 1
ATOM 1539 O O . ARG A 1 194 ? -10.183 5.289 26.322 1.00 92.12 194 ARG A O 1
ATOM 1546 N N . LEU A 1 195 ? -9.384 4.079 24.594 1.00 92.00 195 LEU A N 1
ATOM 1547 C CA . LEU A 1 195 ? -10.126 2.829 24.840 1.00 92.00 195 LEU A CA 1
ATOM 1548 C C . LEU A 1 195 ? -10.330 2.504 26.331 1.00 92.00 195 LEU A C 1
ATOM 1550 O O . LEU A 1 195 ? -11.438 2.176 26.735 1.00 92.00 195 LEU A O 1
ATOM 1554 N N . TYR A 1 196 ? -9.276 2.617 27.144 1.00 91.62 196 TYR A N 1
ATOM 1555 C CA . TYR A 1 196 ? -9.303 2.247 28.564 1.00 91.62 196 TYR A CA 1
ATOM 1556 C C . TYR A 1 196 ? -9.957 3.279 29.498 1.00 91.62 196 TYR A C 1
ATOM 1558 O O . TYR A 1 196 ? -10.316 2.930 30.615 1.00 91.62 196 TYR A O 1
ATOM 1566 N N . GLY A 1 197 ? -10.091 4.538 29.073 1.00 93.00 197 GLY A N 1
ATOM 1567 C CA . GLY A 1 197 ? -10.638 5.634 29.887 1.00 93.00 197 GLY A CA 1
ATOM 1568 C C . GLY A 1 197 ? -11.901 6.278 29.313 1.00 93.00 197 GLY A C 1
ATOM 1569 O O . GLY A 1 197 ? -12.461 7.187 29.921 1.00 93.00 197 GLY A O 1
ATOM 1570 N N . SER A 1 198 ? -12.350 5.853 28.133 1.00 95.06 198 SER A N 1
ATOM 1571 C CA . SER A 1 198 ? -13.536 6.405 27.488 1.00 95.06 198 SER A CA 1
ATOM 1572 C C . SER A 1 198 ? -14.809 5.790 28.070 1.00 95.06 198 SER A C 1
ATOM 1574 O O . SER A 1 198 ? -15.136 4.626 27.829 1.00 95.06 198 SER A O 1
ATOM 1576 N N . GLY A 1 199 ? -15.589 6.610 28.778 1.00 93.94 199 GLY A N 1
ATOM 1577 C CA . GLY A 1 199 ? -16.940 6.229 29.195 1.00 93.94 199 GLY A CA 1
ATOM 1578 C C . GLY A 1 199 ? -17.865 5.942 28.005 1.00 93.94 199 GLY A C 1
ATOM 1579 O O . GLY A 1 199 ? -18.760 5.109 28.118 1.00 93.94 199 GLY A O 1
ATOM 1580 N N . ALA A 1 200 ? -17.624 6.575 26.850 1.00 94.88 200 ALA A N 1
ATOM 1581 C CA . ALA A 1 200 ? -18.410 6.339 25.642 1.00 94.88 200 ALA A CA 1
ATOM 1582 C C . ALA A 1 200 ? -18.158 4.948 25.049 1.00 94.88 200 ALA A C 1
ATOM 1584 O O . ALA A 1 200 ? -19.114 4.258 24.693 1.00 94.88 200 ALA A O 1
ATOM 1585 N N . VAL A 1 201 ? -16.891 4.516 25.013 1.00 95.62 201 VAL A N 1
ATOM 1586 C CA . VAL A 1 201 ? -16.495 3.143 24.661 1.00 95.62 201 VAL A CA 1
ATOM 1587 C C . VAL A 1 201 ? -17.131 2.140 25.616 1.00 95.62 201 VAL A C 1
ATOM 1589 O O . VAL A 1 201 ? -17.718 1.166 25.154 1.00 95.62 201 VAL A O 1
ATOM 1592 N N . ALA A 1 202 ? -17.049 2.378 26.929 1.00 94.56 202 ALA A N 1
ATOM 1593 C CA . ALA A 1 202 ? -17.606 1.465 27.925 1.00 94.56 202 ALA A CA 1
ATOM 1594 C C . ALA A 1 202 ? -19.123 1.279 27.740 1.00 94.56 202 ALA A C 1
ATOM 1596 O O . ALA A 1 202 ? -19.589 0.149 27.602 1.00 94.56 202 ALA A O 1
ATOM 1597 N N . LYS A 1 203 ? -19.879 2.383 27.633 1.00 93.94 203 LYS A N 1
ATOM 1598 C CA . LYS A 1 203 ? -21.331 2.357 27.388 1.00 93.94 203 LYS A CA 1
ATOM 1599 C C . LYS A 1 203 ? -21.688 1.643 26.087 1.00 93.94 203 LYS A C 1
ATOM 1601 O O . LYS A 1 203 ? -22.554 0.774 26.081 1.00 93.94 203 LYS A O 1
ATOM 1606 N N . ALA A 1 204 ? -20.988 1.965 24.998 1.00 95.12 204 ALA A N 1
ATOM 1607 C CA . ALA A 1 204 ? -21.215 1.330 23.704 1.00 95.12 204 ALA A CA 1
ATOM 1608 C C . ALA A 1 204 ? -20.923 -0.177 23.738 1.00 95.12 204 ALA A C 1
ATOM 1610 O O . ALA A 1 204 ? -21.633 -0.961 23.109 1.00 95.12 204 ALA A O 1
ATOM 1611 N N . TYR A 1 205 ? -19.892 -0.599 24.477 1.00 93.94 205 TYR A N 1
ATOM 1612 C CA . TYR A 1 205 ? -19.543 -2.010 24.606 1.00 93.94 205 TYR A CA 1
ATOM 1613 C C . TYR A 1 205 ? -20.618 -2.789 25.366 1.00 93.94 205 TYR A C 1
ATOM 1615 O O . TYR A 1 205 ? -21.052 -3.828 24.868 1.00 93.94 205 TYR A O 1
ATOM 1623 N N . VAL A 1 206 ? -21.085 -2.264 26.506 1.00 93.06 206 VAL A N 1
ATOM 1624 C CA . VAL A 1 206 ? -22.183 -2.843 27.303 1.00 93.06 206 VAL A CA 1
ATOM 1625 C C . VAL A 1 206 ? -23.460 -2.943 26.466 1.00 93.06 206 VAL A C 1
ATOM 1627 O O . VAL A 1 206 ? -24.038 -4.017 26.366 1.00 93.06 206 VAL A O 1
ATOM 1630 N N . GLN A 1 207 ? -23.834 -1.876 25.753 1.00 90.81 207 GLN A N 1
ATOM 1631 C CA . GLN A 1 207 ? -25.020 -1.866 24.887 1.00 90.81 207 GLN A CA 1
ATOM 1632 C C . GLN A 1 207 ? -24.985 -2.940 23.785 1.00 90.81 207 GLN A C 1
ATOM 1634 O O . GLN A 1 207 ? -26.028 -3.411 23.348 1.00 90.81 207 GLN A O 1
ATOM 1639 N N . CYS A 1 208 ? -23.798 -3.326 23.312 1.00 90.69 208 CYS A N 1
ATOM 1640 C CA . CYS A 1 208 ? -23.651 -4.358 22.281 1.00 90.69 208 CYS A CA 1
ATOM 1641 C C . CYS A 1 208 ? -23.574 -5.788 22.848 1.00 90.69 208 CYS A C 1
ATOM 1643 O O . CYS A 1 208 ? -23.415 -6.748 22.086 1.00 90.69 208 CYS A O 1
ATOM 1645 N N . HIS A 1 209 ? -23.585 -5.957 24.169 1.00 87.25 209 HIS A N 1
ATOM 1646 C CA . HIS A 1 209 ? -23.389 -7.240 24.831 1.00 87.25 209 HIS A CA 1
ATOM 1647 C C . HIS A 1 209 ? -24.440 -7.431 25.917 1.00 87.25 209 HIS A C 1
ATOM 1649 O O . HIS A 1 209 ? -24.197 -7.123 27.073 1.00 87.25 209 HIS A O 1
ATOM 1655 N N . ASP A 1 210 ? -25.561 -8.046 25.548 1.00 76.94 210 ASP A N 1
ATOM 1656 C CA . ASP A 1 210 ? -26.732 -8.241 26.419 1.00 76.94 210 ASP A CA 1
ATOM 1657 C C . ASP A 1 210 ? -26.437 -8.970 27.745 1.00 76.94 210 ASP A C 1
ATOM 1659 O O . ASP A 1 210 ? -27.183 -8.847 28.712 1.00 76.94 210 ASP A O 1
ATOM 1663 N N . HIS A 1 211 ? -25.347 -9.742 27.809 1.00 78.50 211 HIS A N 1
ATOM 1664 C CA . HIS A 1 211 ? -24.915 -10.431 29.030 1.00 78.50 211 HIS A CA 1
ATOM 1665 C C . HIS A 1 211 ? -24.129 -9.536 30.000 1.00 78.50 211 HIS A C 1
ATOM 1667 O O . HIS A 1 211 ? -23.909 -9.922 31.148 1.00 78.50 211 HIS A O 1
ATOM 1673 N N . LEU A 1 212 ? -23.677 -8.366 29.552 1.00 76.38 212 LEU A N 1
ATOM 1674 C CA . LEU A 1 212 ? -23.059 -7.354 30.393 1.00 76.38 212 LEU A CA 1
ATOM 1675 C C . LEU A 1 212 ? -24.176 -6.422 30.857 1.00 76.38 212 LEU A C 1
ATOM 1677 O O . LEU A 1 212 ? -24.704 -5.634 30.079 1.00 76.38 212 LEU A O 1
ATOM 1681 N N . LYS A 1 213 ? -24.562 -6.534 32.127 1.00 64.44 213 LYS A N 1
ATOM 1682 C CA . LYS A 1 213 ? -25.458 -5.555 32.748 1.00 64.44 213 LYS A CA 1
ATOM 1683 C C . LYS A 1 213 ? -24.700 -4.248 32.961 1.00 64.44 213 LYS A C 1
ATOM 1685 O O . LYS A 1 213 ? -23.490 -4.267 33.198 1.00 64.44 213 LYS A O 1
ATOM 1690 N N . ASP A 1 214 ? -25.409 -3.127 32.873 1.00 59.78 214 ASP A N 1
ATOM 1691 C CA . ASP A 1 214 ? -24.859 -1.840 33.290 1.00 59.78 214 ASP A CA 1
ATOM 1692 C C . ASP A 1 214 ? -24.477 -1.949 34.778 1.00 59.78 214 ASP A C 1
ATOM 1694 O O . ASP A 1 214 ? -25.343 -2.293 35.575 1.00 59.78 214 ASP A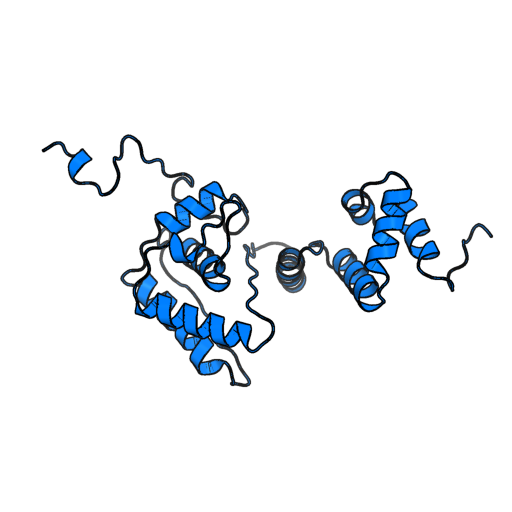 O 1
ATOM 1698 N N . PRO A 1 215 ? -23.219 -1.690 35.182 1.00 56.44 215 PRO A N 1
ATOM 1699 C CA . PRO A 1 215 ? -22.824 -1.725 36.592 1.00 56.44 215 PRO A CA 1
ATOM 1700 C C . PRO A 1 215 ? -23.584 -0.724 37.476 1.00 56.44 215 PRO A C 1
ATOM 1702 O O . PRO A 1 215 ? -23.454 -0.776 38.695 1.00 56.44 215 PRO A O 1
ATOM 1705 N N . SER A 1 216 ? -24.301 0.230 36.871 1.00 59.16 216 SER A N 1
ATOM 1706 C CA . SER A 1 216 ? -25.187 1.167 37.565 1.00 59.16 216 SER A CA 1
ATOM 1707 C C . SER A 1 216 ? -26.628 0.662 37.755 1.00 59.16 216 SER A C 1
ATOM 1709 O O . SER A 1 216 ? -27.427 1.378 38.361 1.00 59.16 216 SER A O 1
ATOM 1711 N N . GLN A 1 217 ? -26.950 -0.549 37.277 1.00 47.34 217 GLN A N 1
ATOM 1712 C CA . GLN A 1 217 ? -28.165 -1.307 37.611 1.00 47.34 217 GLN A CA 1
ATOM 1713 C C . GLN A 1 217 ? -27.874 -2.396 38.644 1.00 47.34 217 GLN A C 1
ATOM 1715 O O . GLN A 1 217 ? -28.768 -2.625 39.488 1.00 47.34 217 GLN A O 1
#